Protein AF-A0A962XU86-F1 (afdb_monomer)

Structure (mmCIF, N/CA/C/O backbone):
data_AF-A0A962XU86-F1
#
_entry.id   AF-A0A962XU86-F1
#
loop_
_atom_site.group_PDB
_atom_site.id
_atom_site.type_symbol
_atom_site.label_atom_id
_atom_site.label_alt_id
_atom_site.label_comp_id
_atom_site.label_asym_id
_atom_site.label_entity_id
_atom_site.label_seq_id
_atom_site.pdbx_PDB_ins_code
_atom_site.Cartn_x
_atom_site.Cartn_y
_atom_site.Cartn_z
_atom_site.occupancy
_atom_site.B_iso_or_equiv
_atom_site.auth_seq_id
_atom_site.auth_comp_id
_atom_site.auth_asym_id
_atom_site.auth_atom_id
_atom_site.pdbx_PDB_model_num
ATOM 1 N N . MET A 1 1 ? 3.305 21.012 21.143 1.00 56.44 1 MET A N 1
ATOM 2 C CA . MET A 1 1 ? 2.782 20.431 22.406 1.00 56.44 1 MET A CA 1
ATOM 3 C C . MET A 1 1 ? 1.266 20.159 22.421 1.00 56.44 1 MET A C 1
ATOM 5 O O . MET A 1 1 ? 0.817 19.479 23.329 1.00 56.44 1 MET A O 1
ATOM 9 N N . ALA A 1 2 ? 0.470 20.586 21.427 1.00 71.75 2 ALA A N 1
ATOM 10 C CA . ALA A 1 2 ? -0.989 20.377 21.430 1.00 71.75 2 ALA A CA 1
ATOM 11 C C . ALA A 1 2 ? -1.458 18.953 21.048 1.00 71.75 2 ALA A C 1
ATOM 13 O O . ALA A 1 2 ? -2.522 18.524 21.486 1.00 71.75 2 ALA A O 1
ATOM 14 N N . LEU A 1 3 ? -0.674 18.206 20.258 1.00 74.56 3 LEU A N 1
ATOM 15 C CA . LEU A 1 3 ? -1.104 16.920 19.693 1.00 74.56 3 LEU A CA 1
ATOM 16 C C . LEU A 1 3 ? -1.354 15.817 20.745 1.00 74.56 3 LEU A C 1
ATOM 18 O O . LEU A 1 3 ? -2.431 15.227 20.699 1.00 74.56 3 LEU A O 1
ATOM 22 N N . PRO A 1 4 ? -0.462 15.550 21.725 1.00 76.25 4 PRO A N 1
ATOM 23 C CA . PRO A 1 4 ? -0.721 14.516 22.735 1.00 76.25 4 PRO A CA 1
ATOM 24 C C . PRO A 1 4 ? -1.968 14.816 23.573 1.00 76.25 4 PRO A C 1
ATOM 26 O O . PRO A 1 4 ? -2.771 13.928 23.843 1.00 76.25 4 PRO A O 1
ATOM 29 N N . TRP A 1 5 ? -2.166 16.087 23.924 1.00 80.56 5 TRP A N 1
ATOM 30 C CA . TRP A 1 5 ? -3.332 16.546 24.671 1.00 80.56 5 TRP A CA 1
ATOM 31 C C . TRP A 1 5 ? -4.627 16.433 23.856 1.00 80.56 5 TRP A C 1
ATOM 33 O O . TRP A 1 5 ? -5.651 15.987 24.371 1.00 80.56 5 TRP A O 1
ATOM 43 N N . PHE A 1 6 ? -4.580 16.775 22.565 1.00 80.00 6 PHE A N 1
ATOM 44 C CA . PHE A 1 6 ? -5.710 16.603 21.656 1.00 80.00 6 PHE A CA 1
ATOM 45 C C . PHE A 1 6 ? -6.093 15.124 21.522 1.00 80.00 6 PHE A C 1
ATOM 47 O O . PHE A 1 6 ? -7.254 14.782 21.742 1.00 80.00 6 PHE A O 1
ATOM 54 N N . LEU A 1 7 ? -5.118 14.241 21.264 1.00 79.88 7 LEU A N 1
ATOM 55 C CA . LEU A 1 7 ? -5.331 12.792 21.154 1.00 79.88 7 LEU A CA 1
ATOM 56 C C . LEU A 1 7 ? -5.894 12.185 22.445 1.00 79.88 7 LEU A C 1
ATOM 58 O O . LEU A 1 7 ? -6.770 11.323 22.382 1.00 79.88 7 LEU A O 1
ATOM 62 N N . GLN A 1 8 ? -5.451 12.660 23.613 1.00 76.44 8 GLN A N 1
ATOM 63 C CA . GLN A 1 8 ? -6.031 12.280 24.904 1.00 76.44 8 GLN A CA 1
ATOM 64 C C . GLN A 1 8 ? -7.491 12.730 25.029 1.00 76.44 8 GLN A C 1
ATOM 66 O O . GLN A 1 8 ? -8.346 11.923 25.397 1.00 76.44 8 GLN A O 1
ATOM 71 N N . ARG A 1 9 ? -7.810 13.983 24.672 1.00 80.75 9 ARG A N 1
ATOM 72 C CA . ARG A 1 9 ? -9.191 14.495 24.719 1.00 80.75 9 ARG A CA 1
ATOM 73 C C . ARG A 1 9 ? -10.139 13.711 23.822 1.00 80.75 9 ARG A C 1
ATOM 75 O O . ARG A 1 9 ? -11.272 13.456 24.221 1.00 80.75 9 ARG A O 1
ATOM 82 N N . ILE A 1 10 ? -9.672 13.287 22.651 1.00 81.62 10 ILE A N 1
ATOM 83 C CA . ILE A 1 10 ? -10.455 12.449 21.740 1.00 81.62 10 ILE A CA 1
ATOM 84 C C . ILE A 1 10 ? -10.226 10.951 21.962 1.00 81.62 10 ILE A C 1
ATOM 86 O O . ILE A 1 10 ? -10.608 10.170 21.104 1.00 81.62 10 ILE A O 1
ATOM 90 N N . ARG A 1 11 ? -9.641 10.502 23.083 1.00 82.12 11 ARG A N 1
ATOM 91 C CA . ARG A 1 11 ? -9.451 9.071 23.417 1.00 82.12 11 ARG A CA 1
ATOM 92 C C . ARG A 1 11 ? -8.838 8.239 22.272 1.00 82.12 11 ARG A C 1
ATOM 94 O O . ARG A 1 11 ? -9.337 7.157 21.961 1.00 82.12 11 ARG A O 1
ATOM 101 N N . LEU A 1 12 ? -7.817 8.770 21.600 1.00 83.50 12 LEU A N 1
ATOM 102 C CA . LEU A 1 12 ? -7.009 8.098 20.566 1.00 83.50 12 LEU A CA 1
ATOM 103 C C . LEU A 1 12 ? -5.542 7.979 21.017 1.00 83.50 12 LEU A C 1
ATOM 105 O O . LEU A 1 12 ? -4.611 8.190 20.247 1.00 83.50 12 LEU A O 1
ATOM 109 N N . ASN A 1 13 ? -5.333 7.692 22.299 1.00 83.62 13 ASN A N 1
ATOM 110 C CA . ASN A 1 13 ? -4.028 7.667 22.959 1.00 83.62 13 ASN A CA 1
ATOM 111 C C . ASN A 1 13 ? -3.602 6.253 23.403 1.00 83.62 13 ASN A C 1
ATOM 113 O O . ASN A 1 13 ? -2.790 6.125 24.316 1.00 83.62 13 ASN A O 1
ATOM 117 N N . SER A 1 14 ? -4.153 5.201 22.788 1.00 86.31 14 SER A N 1
ATOM 118 C CA . SER A 1 14 ? -3.793 3.805 23.066 1.00 86.31 14 SER A CA 1
ATOM 119 C C . SER A 1 14 ? -3.618 2.989 21.783 1.00 86.31 14 SER A C 1
ATOM 121 O O . SER A 1 14 ? -4.227 3.277 20.751 1.00 86.31 14 SER A O 1
ATOM 123 N N . TRP A 1 15 ? -2.806 1.932 21.861 1.00 87.56 15 TRP A N 1
ATOM 124 C CA . TRP A 1 15 ? -2.611 0.978 20.763 1.00 87.56 15 TRP A CA 1
ATOM 125 C C . TRP A 1 15 ? -3.904 0.245 20.390 1.00 87.56 15 TRP A C 1
ATOM 127 O O . TRP A 1 15 ? -4.160 0.000 19.214 1.00 87.56 15 TRP A O 1
ATOM 137 N N . GLU A 1 16 ? -4.769 -0.015 21.370 1.00 86.31 16 GLU A N 1
ATOM 138 C CA . GLU A 1 16 ? -6.107 -0.567 21.143 1.00 86.31 16 GLU A CA 1
ATOM 139 C C . GLU A 1 16 ? -6.972 0.381 20.303 1.00 86.31 16 GLU A C 1
ATOM 141 O O . GLU A 1 16 ? -7.602 -0.052 19.338 1.00 86.31 16 GLU A O 1
ATOM 146 N N . ALA A 1 17 ? -6.948 1.688 20.600 1.00 84.25 17 ALA A N 1
ATOM 147 C CA . ALA A 1 17 ? -7.654 2.694 19.806 1.00 84.25 17 ALA A CA 1
ATOM 148 C C . ALA A 1 17 ? -7.090 2.802 18.376 1.00 84.25 17 ALA A C 1
ATOM 150 O O . ALA A 1 17 ? -7.840 3.056 17.432 1.00 84.25 17 ALA A O 1
ATOM 151 N N . ALA A 1 18 ? -5.792 2.542 18.198 1.00 87.38 18 ALA A N 1
ATOM 152 C CA . ALA A 1 18 ? -5.152 2.418 16.890 1.00 87.38 18 ALA A CA 1
ATOM 153 C C . ALA A 1 18 ? -5.397 1.053 16.205 1.00 87.38 18 ALA A C 1
ATOM 155 O O . ALA A 1 18 ? -4.893 0.811 15.112 1.00 87.38 18 ALA A O 1
ATOM 156 N N . GLY A 1 19 ? -6.192 0.158 16.801 1.00 88.38 19 GLY A N 1
ATOM 157 C CA . GLY A 1 19 ? -6.581 -1.116 16.195 1.00 88.38 19 GLY A CA 1
A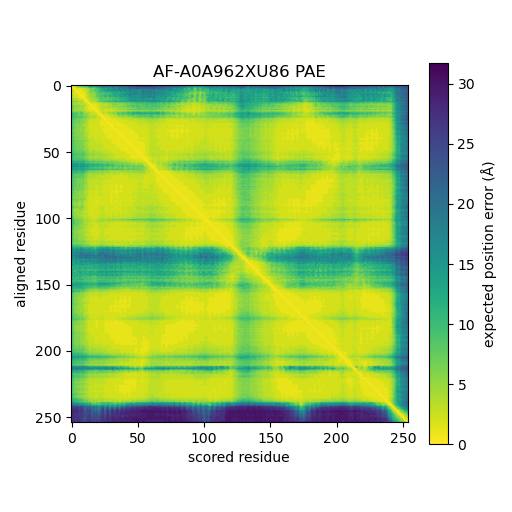TOM 158 C C . GLY A 1 19 ? -5.608 -2.274 16.391 1.00 88.38 19 GLY A C 1
ATOM 159 O O . GLY A 1 19 ? -5.765 -3.301 15.731 1.00 88.38 19 GLY A O 1
ATOM 160 N N . PHE A 1 20 ? -4.642 -2.153 17.300 1.00 92.12 20 PHE A N 1
ATOM 161 C CA . PHE A 1 20 ? -3.794 -3.260 17.748 1.00 92.12 20 PHE A CA 1
ATOM 162 C C . PHE A 1 20 ? -4.470 -3.994 18.911 1.00 92.12 20 PHE A C 1
ATOM 164 O O . PHE A 1 20 ? -4.071 -3.870 20.065 1.00 92.12 20 PHE A O 1
ATOM 171 N N . THR A 1 21 ? -5.545 -4.715 18.603 1.00 85.94 21 THR A N 1
ATOM 172 C CA . THR A 1 21 ? -6.416 -5.373 19.595 1.00 85.94 21 THR A CA 1
ATOM 173 C C . THR A 1 21 ? -6.104 -6.858 19.792 1.00 85.94 21 THR A C 1
ATOM 175 O O . THR A 1 21 ? -6.535 -7.458 20.773 1.00 85.94 21 THR A O 1
ATOM 178 N N . ALA A 1 22 ? -5.360 -7.473 18.868 1.00 86.25 22 ALA A N 1
ATOM 179 C CA . ALA A 1 22 ? -5.051 -8.896 18.913 1.00 86.25 22 ALA A CA 1
ATOM 180 C C . ALA A 1 22 ? -3.972 -9.223 19.969 1.00 86.25 22 ALA A C 1
ATOM 182 O O . ALA A 1 22 ? -2.970 -8.504 20.064 1.00 86.25 22 ALA A O 1
ATOM 183 N N . PRO A 1 23 ? -4.097 -10.348 20.705 1.00 90.19 23 PRO A N 1
ATOM 184 C CA . PRO A 1 23 ? -2.998 -10.894 21.499 1.00 90.19 23 PRO A CA 1
ATOM 185 C C . PRO A 1 23 ? -1.753 -11.123 20.636 1.00 90.19 23 PRO A C 1
ATOM 187 O O . PRO A 1 23 ? -1.866 -11.414 19.448 1.00 90.19 23 PRO A O 1
ATOM 190 N N . ARG A 1 24 ? -0.554 -11.056 21.229 1.00 89.06 24 ARG A N 1
ATOM 191 C CA . ARG A 1 24 ? 0.724 -11.107 20.485 1.00 89.06 24 ARG A CA 1
ATOM 192 C C . ARG A 1 24 ? 0.827 -12.263 19.483 1.00 89.06 24 ARG A C 1
ATOM 194 O O . ARG A 1 24 ? 1.237 -12.038 18.350 1.00 89.06 24 ARG A O 1
ATOM 201 N N . THR A 1 25 ? 0.470 -13.480 19.886 1.00 92.81 25 THR A N 1
ATOM 202 C CA . THR A 1 25 ? 0.533 -14.675 19.025 1.00 92.81 25 THR A CA 1
ATOM 203 C C . THR A 1 25 ? -0.400 -14.565 17.823 1.00 92.81 25 THR A C 1
ATOM 205 O O . THR A 1 25 ? 0.006 -14.834 16.695 1.00 92.81 25 THR A O 1
ATOM 208 N N . GLU A 1 26 ? -1.626 -14.100 18.053 1.00 94.25 26 GLU A N 1
ATOM 209 C CA . GLU A 1 26 ? -2.599 -13.849 16.997 1.00 94.25 26 GLU A CA 1
ATOM 210 C C . GLU A 1 26 ? -2.149 -12.702 16.086 1.00 94.25 26 GLU A C 1
ATOM 212 O O . GLU A 1 26 ? -2.238 -12.825 14.871 1.00 94.25 26 GLU A O 1
ATOM 217 N N . GLY A 1 27 ? -1.586 -11.626 16.640 1.00 95.19 27 GLY A N 1
ATOM 218 C CA . GLY A 1 27 ? -1.039 -10.512 15.864 1.00 95.19 27 GLY A CA 1
ATOM 219 C C . GLY A 1 27 ? 0.030 -10.964 14.865 1.00 95.19 27 GLY A C 1
ATOM 220 O O . GLY A 1 27 ? -0.056 -10.633 13.684 1.00 95.19 27 GLY A O 1
ATOM 221 N N . TRP A 1 28 ? 0.989 -11.794 15.289 1.00 96.69 28 TRP A N 1
ATOM 222 C CA . TRP A 1 28 ? 1.988 -12.360 14.373 1.00 96.69 28 TRP A CA 1
ATOM 223 C C . TRP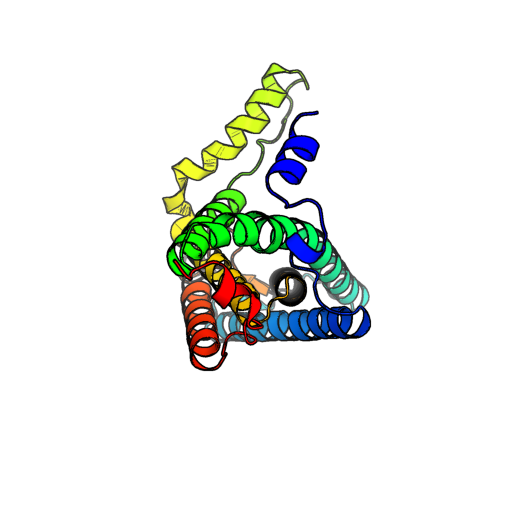 A 1 28 ? 1.367 -13.248 13.292 1.00 96.69 28 TRP A C 1
ATOM 225 O O . TRP A 1 28 ? 1.781 -13.181 12.134 1.00 96.69 28 TRP A O 1
ATOM 235 N N . ARG A 1 29 ? 0.343 -14.038 13.641 1.00 97.38 29 ARG A N 1
ATOM 236 C CA . ARG A 1 29 ? -0.400 -14.846 12.666 1.00 97.38 29 ARG A CA 1
ATOM 237 C C . ARG A 1 29 ? -1.095 -13.966 11.626 1.00 97.38 29 ARG A C 1
ATOM 239 O O . ARG A 1 29 ? -0.970 -14.233 10.436 1.00 97.38 29 ARG A O 1
ATOM 246 N N . GLN A 1 30 ? -1.786 -12.912 12.057 1.00 97.25 30 GLN A N 1
ATOM 247 C CA . GLN A 1 30 ? -2.462 -11.959 11.170 1.00 97.25 30 GLN A CA 1
ATOM 248 C C . GLN A 1 30 ? -1.475 -11.232 10.259 1.00 97.25 30 GLN A C 1
ATOM 250 O O . GLN A 1 30 ? -1.747 -11.072 9.072 1.00 97.25 30 GLN A O 1
ATOM 255 N N . LEU A 1 31 ? -0.314 -10.840 10.792 1.00 98.31 31 LEU A N 1
ATOM 256 C CA . LEU A 1 31 ? 0.744 -10.210 10.009 1.00 98.31 31 LEU A CA 1
ATOM 257 C C . LEU A 1 31 ? 1.251 -11.155 8.912 1.00 98.31 31 LEU A C 1
ATOM 259 O O . LEU A 1 31 ? 1.306 -10.768 7.748 1.00 98.31 31 LEU A O 1
ATOM 263 N N . GLY A 1 32 ? 1.585 -12.397 9.277 1.00 98.31 32 GLY A N 1
ATOM 264 C CA . GLY A 1 32 ? 2.095 -13.399 8.341 1.00 98.31 32 GLY A CA 1
ATOM 265 C C . GLY A 1 32 ? 1.067 -13.800 7.282 1.00 98.31 32 GLY A C 1
ATOM 266 O O . GLY A 1 32 ? 1.373 -13.786 6.092 1.00 98.31 32 GLY A O 1
ATOM 267 N N . LEU A 1 33 ? -0.171 -14.098 7.686 1.00 98.44 33 LEU A N 1
ATOM 268 C CA . LEU A 1 33 ? -1.246 -14.428 6.747 1.00 98.44 33 LEU A CA 1
ATOM 269 C C . LEU A 1 33 ? -1.610 -13.237 5.857 1.00 98.44 33 LEU A C 1
ATOM 271 O O . LEU A 1 33 ? -1.840 -13.422 4.665 1.00 98.44 33 LEU A O 1
ATOM 275 N N . GLY A 1 34 ? -1.622 -12.023 6.409 1.00 98.44 34 GLY A N 1
ATOM 276 C CA . GLY A 1 34 ? -1.818 -10.799 5.642 1.00 98.44 34 GLY A CA 1
ATOM 277 C C . GLY A 1 34 ? -0.726 -10.623 4.592 1.00 98.44 34 GLY A C 1
ATOM 278 O O . GLY A 1 34 ? -1.037 -10.396 3.428 1.00 98.44 34 GLY A O 1
ATOM 279 N N . PHE A 1 35 ? 0.540 -10.814 4.968 1.00 98.81 35 PHE A N 1
ATOM 280 C CA . PHE A 1 35 ? 1.673 -10.759 4.043 1.00 98.81 35 PHE A CA 1
ATOM 281 C C . PHE A 1 35 ? 1.529 -11.754 2.893 1.00 98.81 35 PHE A C 1
ATOM 283 O O . PHE A 1 35 ? 1.643 -11.366 1.730 1.00 98.81 35 PHE A O 1
ATOM 290 N N . LEU A 1 36 ? 1.208 -13.013 3.199 1.00 98.75 36 LEU A N 1
ATOM 291 C CA . LEU A 1 36 ? 0.985 -14.041 2.182 1.00 98.75 36 LEU A CA 1
ATOM 292 C C . LEU A 1 36 ? -0.208 -13.709 1.277 1.00 98.75 36 LEU A C 1
ATOM 294 O O . LEU A 1 36 ? -0.103 -13.857 0.061 1.00 98.75 36 LEU A O 1
ATOM 298 N N . ALA A 1 37 ? -1.313 -13.214 1.841 1.00 98.62 37 ALA A N 1
ATOM 299 C CA . ALA A 1 37 ? -2.474 -12.779 1.069 1.00 98.62 37 ALA A CA 1
ATOM 300 C C . ALA A 1 37 ? -2.132 -11.603 0.142 1.00 98.62 37 ALA A C 1
ATOM 302 O O . ALA A 1 37 ? -2.503 -11.621 -1.029 1.00 98.62 37 ALA A O 1
ATOM 303 N N . GLY A 1 38 ? -1.375 -10.617 0.632 1.00 98.56 38 GLY A N 1
ATOM 304 C CA . GLY A 1 38 ? -0.880 -9.505 -0.176 1.00 98.56 38 GLY A CA 1
ATOM 305 C C . GLY A 1 38 ? -0.022 -9.989 -1.345 1.00 98.56 38 GLY A C 1
ATOM 306 O O . GLY A 1 38 ? -0.282 -9.627 -2.493 1.00 98.56 38 GLY A O 1
ATOM 307 N N . CYS A 1 39 ? 0.936 -10.879 -1.071 1.00 98.69 39 CYS A N 1
ATOM 308 C CA . CYS A 1 39 ? 1.773 -11.483 -2.106 1.00 98.69 39 CYS A CA 1
ATOM 309 C C . CYS A 1 39 ? 0.937 -12.235 -3.147 1.00 98.69 39 CYS A C 1
ATOM 311 O O . CYS A 1 39 ? 1.174 -12.083 -4.340 1.00 98.69 39 CYS A O 1
ATOM 313 N N . ALA A 1 40 ? -0.053 -13.020 -2.714 1.00 98.62 40 ALA A N 1
ATOM 314 C CA . ALA A 1 40 ? -0.923 -13.776 -3.609 1.00 98.62 40 ALA A CA 1
ATOM 315 C C . ALA A 1 40 ? -1.778 -12.858 -4.499 1.00 98.62 40 ALA A C 1
ATOM 317 O O . ALA A 1 40 ? -1.864 -13.087 -5.704 1.00 98.62 40 ALA A O 1
ATOM 318 N N . ILE A 1 41 ? -2.357 -11.793 -3.930 1.00 98.56 41 ILE A N 1
ATOM 319 C CA . ILE A 1 41 ? -3.141 -10.800 -4.681 1.00 98.56 41 ILE A CA 1
ATOM 320 C C . ILE A 1 41 ? -2.292 -10.182 -5.795 1.00 98.56 41 ILE A C 1
ATOM 322 O O . ILE A 1 41 ? -2.751 -10.119 -6.935 1.00 98.56 41 ILE A O 1
ATOM 326 N N . LEU A 1 42 ? -1.059 -9.755 -5.503 1.00 97.88 42 LEU A N 1
ATOM 327 C CA . LEU A 1 42 ? -0.204 -9.159 -6.533 1.00 97.88 42 LEU A CA 1
ATOM 328 C C . LEU A 1 42 ? 0.462 -10.175 -7.455 1.00 97.88 42 LEU A C 1
ATOM 330 O O . LEU A 1 42 ? 0.743 -9.831 -8.596 1.00 97.88 42 LEU A O 1
ATOM 334 N N . ALA A 1 43 ? 0.673 -11.417 -7.023 1.00 98.19 43 ALA A N 1
ATOM 335 C CA . ALA A 1 43 ? 1.165 -12.468 -7.908 1.00 98.19 43 ALA A CA 1
ATOM 336 C C . ALA A 1 43 ? 0.183 -12.727 -9.061 1.00 98.19 43 ALA A C 1
ATOM 338 O O . ALA A 1 43 ? 0.616 -12.863 -10.202 1.00 98.19 43 ALA A O 1
ATOM 339 N N . VAL A 1 44 ? -1.129 -12.730 -8.789 1.00 98.56 44 VAL A N 1
ATOM 340 C CA . VAL A 1 44 ? -2.156 -12.857 -9.840 1.00 98.56 44 VAL A CA 1
ATOM 341 C C . VAL A 1 44 ? -2.073 -11.697 -10.834 1.00 98.56 44 VAL A C 1
ATOM 343 O O . VAL A 1 44 ? -2.093 -11.933 -12.040 1.00 98.56 44 VAL A O 1
ATOM 346 N N . LEU A 1 45 ? -1.922 -10.462 -10.340 1.00 98.19 45 LEU A N 1
ATOM 347 C CA . LEU A 1 45 ? -1.767 -9.281 -11.192 1.00 98.19 45 LEU A CA 1
ATOM 348 C C . LEU A 1 45 ? -0.493 -9.361 -12.048 1.00 98.19 45 LEU A C 1
ATOM 350 O O . LEU A 1 45 ? -0.569 -9.241 -13.266 1.00 98.19 45 LEU A O 1
ATOM 354 N N . ALA A 1 46 ? 0.652 -9.644 -11.425 1.00 97.75 46 ALA A N 1
ATOM 355 C CA . ALA A 1 46 ? 1.947 -9.759 -12.093 1.00 97.75 46 ALA A CA 1
ATOM 356 C C . ALA A 1 46 ? 1.942 -10.837 -13.192 1.00 97.75 46 ALA A C 1
ATOM 358 O O . ALA A 1 46 ? 2.471 -10.631 -14.288 1.00 97.75 46 ALA A O 1
ATOM 359 N N . VAL A 1 47 ? 1.310 -11.985 -12.924 1.00 98.06 47 VAL A N 1
ATOM 360 C CA . VAL A 1 47 ? 1.130 -13.048 -13.922 1.00 98.06 47 VAL A CA 1
ATOM 361 C C . VAL A 1 47 ? 0.241 -12.566 -15.066 1.00 98.06 47 VAL A C 1
ATOM 363 O O . VAL A 1 47 ? 0.599 -12.772 -16.222 1.00 98.06 47 VAL A O 1
ATOM 366 N N . ALA A 1 48 ? -0.878 -11.898 -14.778 1.00 98.06 48 ALA A N 1
ATOM 367 C CA . ALA A 1 48 ? -1.764 -11.370 -15.813 1.00 98.06 48 ALA A CA 1
ATOM 368 C C . ALA A 1 48 ? -1.050 -10.346 -16.712 1.00 98.06 48 ALA A C 1
ATOM 370 O O . ALA A 1 48 ? -1.123 -10.450 -17.936 1.00 98.06 48 ALA A O 1
ATOM 371 N N . GLU A 1 49 ? -0.304 -9.407 -16.131 1.00 97.69 49 GLU A N 1
ATOM 372 C CA . GLU A 1 49 ? 0.482 -8.415 -16.875 1.00 97.69 49 GLU A CA 1
ATOM 373 C C . GLU A 1 49 ? 1.575 -9.053 -17.739 1.00 97.69 49 GLU A C 1
ATOM 375 O O . GLU A 1 49 ? 1.797 -8.627 -18.872 1.00 97.69 49 GLU A O 1
ATOM 380 N N . THR A 1 50 ? 2.217 -10.113 -17.249 1.00 97.25 50 THR A N 1
ATOM 381 C CA . THR A 1 50 ? 3.233 -10.843 -18.021 1.00 97.25 50 THR A CA 1
ATOM 382 C C . THR A 1 50 ? 2.606 -11.650 -19.164 1.00 97.25 50 THR A C 1
ATOM 384 O O . THR A 1 50 ? 3.075 -11.595 -20.297 1.00 97.25 50 THR A O 1
ATOM 387 N N . LEU A 1 51 ? 1.516 -12.385 -18.904 1.00 97.25 51 LEU A N 1
ATOM 388 C CA . LEU A 1 51 ? 0.855 -13.238 -19.906 1.00 97.25 51 LEU A CA 1
ATOM 389 C C . LEU A 1 51 ? 0.189 -12.438 -21.030 1.00 97.25 51 LEU A C 1
ATOM 391 O O . LEU A 1 51 ? 0.102 -12.910 -22.159 1.00 97.25 51 LEU A O 1
ATOM 395 N N . THR A 1 52 ? -0.279 -11.232 -20.721 1.00 96.94 52 THR A N 1
ATOM 396 C CA . THR A 1 52 ? -0.843 -10.296 -21.706 1.00 96.94 52 THR A CA 1
ATOM 397 C C . THR A 1 52 ? 0.230 -9.514 -22.470 1.00 96.94 52 THR A C 1
ATOM 399 O O . THR A 1 52 ? -0.106 -8.711 -23.337 1.00 96.94 52 THR A O 1
ATOM 402 N N . GLY A 1 53 ? 1.514 -9.739 -22.168 1.00 96.12 53 GLY A N 1
ATOM 403 C CA . GLY A 1 53 ? 2.642 -9.084 -22.826 1.00 96.12 53 GLY A CA 1
ATOM 404 C C . GLY A 1 53 ? 2.871 -7.635 -22.398 1.00 96.12 53 GLY A C 1
ATOM 405 O O . GLY A 1 53 ? 3.702 -6.966 -23.004 1.00 96.12 53 GLY A O 1
ATOM 406 N N . MET A 1 54 ? 2.181 -7.142 -21.362 1.00 96.75 54 MET A N 1
ATOM 407 C CA . MET A 1 54 ? 2.389 -5.789 -20.826 1.00 96.75 54 MET A CA 1
ATOM 408 C C . MET A 1 54 ? 3.739 -5.646 -20.117 1.00 96.75 54 MET A C 1
ATOM 410 O O . MET A 1 54 ? 4.320 -4.564 -20.117 1.00 96.75 54 MET A O 1
ATOM 414 N N . HIS A 1 55 ? 4.255 -6.752 -19.582 1.00 97.62 55 HIS A N 1
ATOM 415 C CA . HIS A 1 55 ? 5.611 -6.879 -19.062 1.00 97.62 55 HIS A CA 1
ATOM 416 C C . HIS A 1 55 ? 6.326 -8.069 -19.695 1.00 97.62 55 HIS A C 1
ATOM 418 O O . HIS A 1 55 ? 5.699 -9.069 -20.052 1.00 97.62 55 HIS A O 1
ATOM 424 N N . HIS A 1 56 ? 7.650 -7.987 -19.768 1.00 96.12 56 HIS A N 1
ATOM 425 C CA . HIS A 1 56 ? 8.515 -9.103 -20.142 1.00 96.12 56 HIS A CA 1
ATOM 426 C C . HIS A 1 56 ? 9.635 -9.273 -19.113 1.00 96.12 56 HIS A C 1
ATOM 428 O O . HIS A 1 56 ? 10.037 -8.319 -18.448 1.00 96.12 56 HIS A O 1
ATOM 434 N N . LEU A 1 57 ? 10.135 -10.503 -18.959 1.00 95.75 57 LEU A N 1
ATOM 435 C CA . LEU A 1 57 ? 11.265 -10.777 -18.071 1.00 95.75 57 LEU A CA 1
ATOM 436 C C . LEU A 1 57 ? 12.517 -10.062 -18.586 1.00 95.75 57 LEU A C 1
ATOM 438 O O . LEU A 1 57 ? 12.928 -10.269 -19.727 1.00 95.75 57 LEU A O 1
ATOM 442 N N . ALA A 1 58 ? 13.128 -9.258 -17.723 1.00 94.06 58 ALA A N 1
ATOM 443 C CA . ALA A 1 58 ? 14.228 -8.367 -18.077 1.00 94.06 58 ALA A CA 1
ATOM 444 C C . ALA A 1 58 ? 15.228 -8.227 -16.917 1.00 94.06 58 ALA A C 1
ATOM 446 O O . ALA A 1 58 ? 15.602 -7.133 -16.507 1.00 94.06 58 ALA A O 1
ATOM 447 N N . ILE A 1 59 ? 15.672 -9.352 -16.346 1.00 93.06 59 ILE A N 1
ATOM 448 C CA . ILE A 1 59 ? 16.621 -9.331 -15.223 1.00 93.06 59 ILE A CA 1
ATOM 449 C C . ILE A 1 59 ? 17.995 -8.851 -15.725 1.00 93.06 59 ILE A C 1
ATOM 451 O O . ILE A 1 59 ? 18.610 -9.537 -16.548 1.00 93.06 59 ILE A O 1
ATOM 455 N N . PRO A 1 60 ? 18.553 -7.739 -15.206 1.00 87.94 60 PRO A N 1
ATOM 456 C CA . PRO A 1 60 ? 19.872 -7.277 -15.627 1.00 87.94 60 PRO A CA 1
ATOM 457 C C . PRO A 1 60 ? 20.952 -8.299 -15.258 1.00 87.94 60 PRO A C 1
ATOM 459 O O . PRO A 1 60 ? 21.007 -8.743 -14.110 1.00 87.94 60 PRO A O 1
ATOM 462 N N . ALA A 1 61 ? 21.860 -8.625 -16.186 1.00 88.81 61 ALA A N 1
ATOM 463 C CA . ALA A 1 61 ? 22.897 -9.646 -15.972 1.00 88.81 61 ALA A CA 1
ATOM 464 C C . ALA A 1 61 ? 23.755 -9.383 -14.717 1.00 88.81 61 ALA A C 1
ATOM 466 O O . ALA A 1 61 ? 24.047 -10.298 -13.951 1.00 88.81 61 ALA A O 1
ATOM 467 N N . SER A 1 62 ? 24.074 -8.114 -14.440 1.00 86.88 62 SER A N 1
ATOM 468 C CA . SER A 1 62 ? 24.812 -7.687 -13.240 1.00 86.88 62 SER A CA 1
ATOM 469 C C . SER A 1 62 ? 24.060 -7.919 -11.923 1.00 86.88 62 SER A C 1
ATOM 471 O O . SER A 1 62 ? 24.656 -7.867 -10.847 1.00 86.88 62 SER A O 1
ATOM 473 N N . LYS A 1 63 ? 22.751 -8.171 -11.991 1.00 88.50 63 LYS A N 1
ATOM 474 C CA . LYS A 1 63 ? 21.870 -8.399 -10.847 1.00 88.50 63 LYS A CA 1
ATOM 475 C C . LYS A 1 63 ? 21.251 -9.799 -10.847 1.00 88.50 63 LYS A C 1
ATOM 477 O O . LYS A 1 63 ? 20.463 -10.084 -9.953 1.00 88.50 63 LYS A O 1
ATOM 482 N N . ALA A 1 64 ? 21.591 -10.676 -11.791 1.00 89.62 64 ALA A N 1
ATOM 483 C CA . ALA A 1 64 ? 21.013 -12.015 -11.93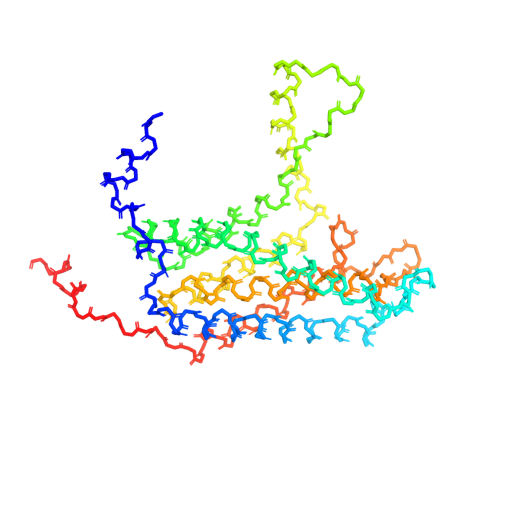8 1.00 89.62 64 ALA A CA 1
ATOM 484 C C . ALA A 1 64 ? 21.657 -13.045 -10.983 1.00 89.62 64 ALA A C 1
ATOM 486 O O . ALA A 1 64 ? 22.134 -14.097 -11.400 1.00 89.62 64 ALA A O 1
ATOM 487 N N . THR A 1 65 ? 21.712 -12.735 -9.685 1.00 93.62 65 THR A N 1
ATOM 488 C CA . THR A 1 65 ? 22.273 -13.632 -8.661 1.00 93.62 65 THR A CA 1
ATOM 489 C C . THR A 1 65 ? 21.259 -13.910 -7.560 1.00 93.62 65 THR A C 1
ATOM 491 O O . THR A 1 65 ? 20.470 -13.039 -7.192 1.00 93.62 65 THR A O 1
ATOM 494 N N . ALA A 1 66 ? 21.318 -15.107 -6.967 1.00 93.06 66 ALA A N 1
ATOM 495 C CA . ALA A 1 66 ? 20.448 -15.480 -5.848 1.00 93.06 66 ALA A CA 1
ATOM 496 C C . ALA A 1 66 ? 20.561 -14.496 -4.668 1.00 93.06 66 ALA A C 1
ATOM 498 O O . ALA A 1 66 ? 19.560 -14.149 -4.045 1.00 93.06 66 ALA A O 1
ATOM 499 N N . ALA A 1 67 ? 21.769 -13.983 -4.406 1.00 95.00 67 ALA A N 1
ATOM 500 C CA . ALA A 1 67 ? 22.004 -12.976 -3.376 1.00 95.00 67 ALA A CA 1
ATOM 501 C C . ALA A 1 67 ? 21.266 -11.658 -3.664 1.00 95.00 67 ALA A C 1
ATOM 503 O O . ALA A 1 67 ? 20.704 -11.055 -2.749 1.00 95.00 67 ALA A O 1
ATOM 504 N N . TYR A 1 68 ? 21.230 -11.212 -4.925 1.00 94.56 68 TYR A N 1
ATOM 505 C CA . TYR A 1 68 ? 20.523 -9.987 -5.293 1.00 94.56 68 TYR A CA 1
ATOM 506 C C . TYR A 1 68 ? 19.004 -10.166 -5.212 1.00 94.56 68 TYR A C 1
ATOM 508 O O . TYR A 1 68 ? 18.320 -9.298 -4.673 1.00 94.56 68 TYR A O 1
ATOM 516 N N . VAL A 1 69 ? 18.482 -11.311 -5.661 1.00 94.38 69 VAL A N 1
ATOM 517 C CA . VAL A 1 69 ? 17.058 -11.656 -5.517 1.00 94.38 69 VAL A CA 1
ATOM 518 C C . VAL A 1 69 ? 16.655 -11.648 -4.041 1.00 94.38 69 VAL A C 1
ATOM 520 O O . VAL A 1 69 ? 15.703 -10.964 -3.660 1.00 94.38 69 VAL A O 1
ATOM 523 N N . ALA A 1 70 ? 17.423 -12.335 -3.188 1.00 96.19 70 ALA A N 1
ATOM 524 C CA . ALA A 1 70 ? 17.183 -12.366 -1.748 1.00 96.19 70 ALA A CA 1
ATOM 525 C C . ALA A 1 70 ? 17.222 -10.957 -1.137 1.00 96.19 70 ALA A C 1
ATOM 527 O O . ALA A 1 70 ? 16.331 -10.587 -0.371 1.00 96.19 70 ALA A O 1
ATOM 528 N N . LYS A 1 71 ? 18.203 -10.133 -1.527 1.00 96.38 71 LYS A N 1
ATOM 529 C CA . LYS A 1 71 ? 18.295 -8.730 -1.103 1.00 96.38 71 LYS A CA 1
ATOM 530 C C . LYS A 1 71 ? 17.050 -7.932 -1.497 1.00 96.38 71 LYS A C 1
ATOM 532 O O . LYS A 1 71 ? 16.546 -7.171 -0.671 1.00 96.38 71 LYS A O 1
ATOM 537 N N . THR A 1 72 ? 16.551 -8.087 -2.723 1.00 96.06 72 THR A N 1
ATOM 538 C CA . THR A 1 72 ? 15.345 -7.395 -3.204 1.00 96.06 72 THR A CA 1
ATOM 539 C C . THR A 1 72 ? 14.119 -7.787 -2.383 1.00 96.06 72 THR A C 1
ATOM 541 O O . THR A 1 72 ? 13.411 -6.895 -1.909 1.00 96.06 72 THR A O 1
ATOM 544 N N . ILE A 1 73 ? 13.917 -9.088 -2.145 1.00 97.56 73 ILE A N 1
ATOM 545 C CA . ILE A 1 73 ? 12.801 -9.618 -1.344 1.00 97.56 73 ILE A CA 1
ATOM 546 C C . ILE A 1 73 ? 12.871 -9.092 0.092 1.00 97.56 73 ILE A C 1
ATOM 548 O O . ILE A 1 73 ? 11.914 -8.487 0.573 1.00 97.56 73 ILE A O 1
ATOM 552 N N . VAL A 1 74 ? 14.014 -9.266 0.764 1.00 98.00 74 VAL A N 1
ATOM 553 C CA . VAL A 1 74 ? 14.197 -8.838 2.160 1.00 98.00 74 VAL A CA 1
ATOM 554 C C . VAL A 1 74 ? 14.014 -7.330 2.286 1.00 98.00 74 VAL A C 1
ATOM 556 O O . VAL A 1 74 ? 13.277 -6.862 3.150 1.00 98.00 74 VAL A O 1
ATOM 559 N N . SER A 1 75 ? 14.635 -6.552 1.398 1.00 97.62 75 SER A N 1
ATOM 560 C CA . SER A 1 75 ? 14.507 -5.097 1.423 1.00 97.62 75 SER A CA 1
ATOM 561 C C . SER A 1 75 ? 13.072 -4.644 1.158 1.00 97.62 75 SER A C 1
ATOM 563 O O . SER A 1 75 ? 12.627 -3.703 1.805 1.00 97.62 75 SER A O 1
ATOM 565 N N . GLY A 1 76 ? 12.355 -5.288 0.231 1.00 97.62 76 GLY A N 1
ATOM 566 C CA . GLY A 1 76 ? 10.950 -4.995 -0.057 1.00 97.62 76 GLY A CA 1
ATOM 567 C C . GLY A 1 76 ? 10.027 -5.317 1.114 1.00 97.62 76 GLY A C 1
ATOM 568 O O . GLY A 1 76 ? 9.199 -4.487 1.478 1.00 97.62 76 GLY A O 1
ATOM 569 N N . ALA A 1 77 ? 10.216 -6.476 1.749 1.00 98.25 77 ALA A N 1
ATOM 570 C CA . ALA A 1 77 ? 9.446 -6.874 2.923 1.00 98.25 77 ALA A CA 1
ATOM 571 C C . ALA A 1 77 ? 9.684 -5.928 4.109 1.00 98.25 77 ALA A C 1
ATOM 573 O O . ALA A 1 77 ? 8.727 -5.483 4.738 1.00 98.25 77 ALA A O 1
ATOM 574 N N . LEU A 1 78 ? 10.942 -5.564 4.385 1.00 98.19 78 LEU A N 1
ATOM 575 C CA . LEU A 1 78 ? 11.276 -4.640 5.471 1.00 98.19 78 LEU A CA 1
ATOM 576 C C . LEU A 1 78 ? 10.756 -3.223 5.209 1.00 98.19 78 LEU A C 1
ATOM 578 O O . LEU A 1 78 ? 10.179 -2.622 6.113 1.00 98.19 78 LEU A O 1
ATOM 582 N N . SER A 1 79 ? 10.914 -2.694 3.988 1.00 97.44 79 SER A N 1
ATOM 583 C CA . SER A 1 79 ? 10.363 -1.375 3.651 1.00 97.44 79 SER A CA 1
ATOM 584 C C . SER A 1 79 ? 8.840 -1.379 3.700 1.00 97.44 79 SER A C 1
ATOM 586 O O . SER A 1 79 ? 8.250 -0.455 4.246 1.00 97.44 79 SER A O 1
ATOM 588 N N . GLY A 1 80 ? 8.208 -2.435 3.183 1.00 98.06 80 GLY A N 1
ATOM 589 C CA . GLY A 1 80 ? 6.759 -2.598 3.213 1.00 98.06 80 GLY A CA 1
ATOM 590 C C . GLY A 1 80 ? 6.210 -2.701 4.631 1.00 98.06 80 GLY A C 1
ATOM 591 O O . GLY A 1 80 ? 5.192 -2.092 4.934 1.00 98.06 80 GLY A O 1
ATOM 592 N N . LEU A 1 81 ? 6.907 -3.409 5.522 1.00 98.25 81 LEU A N 1
ATOM 593 C CA . LEU A 1 81 ? 6.538 -3.486 6.932 1.00 98.25 81 LEU A CA 1
ATOM 594 C C . LEU A 1 81 ? 6.693 -2.133 7.632 1.00 98.25 81 LEU A C 1
ATOM 596 O O . LEU A 1 81 ? 5.810 -1.738 8.386 1.00 98.25 81 LEU A O 1
ATOM 600 N N . ALA A 1 82 ? 7.795 -1.420 7.384 1.00 98.00 82 ALA A N 1
ATOM 601 C CA . ALA A 1 82 ? 8.043 -0.116 7.989 1.00 98.00 82 ALA A CA 1
ATOM 602 C C . ALA A 1 82 ? 7.011 0.930 7.539 1.00 98.00 82 ALA A C 1
ATOM 604 O O . ALA A 1 82 ? 6.406 1.596 8.380 1.00 98.00 82 ALA A O 1
ATOM 605 N N . VAL A 1 83 ? 6.777 1.042 6.228 1.00 96.56 83 VAL A N 1
ATOM 606 C CA . VAL A 1 83 ? 5.793 1.973 5.656 1.00 96.56 83 VAL A CA 1
ATOM 607 C C . VAL A 1 83 ? 4.378 1.562 6.052 1.00 96.56 83 VAL A C 1
ATOM 609 O O . VAL A 1 83 ? 3.641 2.388 6.581 1.00 96.56 83 VAL A O 1
ATOM 612 N N . GLY A 1 84 ? 4.029 0.281 5.915 1.00 97.38 84 GLY A N 1
ATOM 613 C CA . GLY A 1 84 ? 2.725 -0.243 6.314 1.00 97.38 84 GLY A CA 1
ATOM 614 C C . GLY A 1 84 ? 2.435 -0.016 7.797 1.00 97.38 84 GLY A C 1
ATOM 615 O O . GLY A 1 84 ? 1.331 0.386 8.149 1.00 97.38 84 GLY A O 1
ATOM 616 N N . LEU A 1 85 ? 3.419 -0.174 8.688 1.00 97.44 85 LEU A N 1
ATOM 617 C CA . LEU A 1 85 ? 3.236 0.146 10.105 1.00 97.44 85 LEU A CA 1
ATOM 618 C C . LEU A 1 85 ? 2.861 1.619 10.306 1.00 97.44 85 LEU A C 1
ATOM 620 O O . LEU A 1 85 ? 1.975 1.904 11.107 1.00 97.44 85 LEU A O 1
ATOM 624 N N . ILE A 1 86 ? 3.505 2.546 9.598 1.00 96.38 86 ILE A N 1
ATOM 625 C CA . ILE A 1 86 ? 3.232 3.983 9.724 1.00 96.38 86 ILE A CA 1
ATOM 626 C C . ILE A 1 86 ? 1.869 4.323 9.113 1.00 96.38 86 ILE A C 1
ATOM 628 O O . ILE A 1 86 ? 1.003 4.883 9.791 1.00 96.38 86 ILE A O 1
ATOM 632 N N . GLU A 1 87 ? 1.666 3.964 7.848 1.00 97.62 87 GLU A N 1
ATOM 633 C CA . GLU A 1 87 ? 0.478 4.335 7.085 1.00 97.62 87 GLU A CA 1
ATOM 634 C C . GLU A 1 87 ? -0.779 3.667 7.634 1.00 97.62 87 GLU A C 1
ATOM 636 O O . GLU A 1 87 ? -1.769 4.345 7.910 1.00 97.62 87 GLU A O 1
ATOM 641 N N . GLU A 1 88 ? -0.755 2.356 7.873 1.00 98.00 88 GLU A N 1
ATOM 642 C CA . GLU A 1 88 ? -1.945 1.647 8.343 1.00 98.00 88 GLU A CA 1
ATOM 643 C C . GLU A 1 88 ? -2.314 2.055 9.773 1.00 98.00 88 GLU A C 1
ATOM 645 O O . GLU A 1 88 ? -3.497 2.219 10.078 1.00 98.00 88 GLU A O 1
ATOM 650 N N . THR A 1 89 ? -1.328 2.322 10.638 1.00 96.50 89 THR A N 1
ATOM 651 C CA . THR A 1 89 ? -1.598 2.873 11.978 1.00 96.50 89 THR A CA 1
ATOM 652 C C . THR A 1 89 ? -2.269 4.239 11.889 1.00 96.50 89 THR A C 1
ATOM 654 O O . THR A 1 89 ? -3.213 4.511 12.634 1.00 96.50 89 THR A O 1
ATOM 657 N N . PHE A 1 90 ? -1.825 5.099 10.972 1.00 95.94 90 PHE A N 1
ATOM 658 C CA . PHE A 1 90 ? -2.416 6.420 10.791 1.00 95.94 90 PHE A CA 1
ATOM 659 C C . PHE A 1 90 ? -3.826 6.341 10.185 1.00 95.94 90 PHE A C 1
ATOM 661 O O . PHE A 1 90 ? -4.787 6.812 10.798 1.00 95.94 90 PHE A O 1
ATOM 668 N N . PHE A 1 91 ? -3.972 5.713 9.017 1.00 97.75 91 PHE A N 1
ATOM 669 C CA . PHE A 1 91 ? -5.227 5.691 8.265 1.00 97.75 91 PHE A CA 1
ATOM 670 C C . PHE A 1 91 ? -6.260 4.724 8.861 1.00 97.75 91 PHE A C 1
ATOM 672 O O . PHE A 1 91 ? -7.403 5.112 9.100 1.00 97.75 91 PHE A O 1
ATOM 679 N N . ARG A 1 92 ? -5.885 3.463 9.116 1.00 96.94 92 ARG A N 1
ATOM 680 C CA . ARG A 1 92 ? -6.815 2.387 9.535 1.00 96.94 92 ARG A CA 1
ATOM 681 C C . ARG A 1 92 ? -6.900 2.281 11.055 1.00 96.94 92 ARG A C 1
ATOM 683 O O . ARG A 1 92 ? -7.899 1.805 11.594 1.00 96.94 92 ARG A O 1
ATOM 690 N N . GLY A 1 93 ? -5.864 2.734 11.752 1.00 95.12 93 GLY A N 1
ATOM 691 C CA . GLY A 1 93 ? -5.883 2.903 13.195 1.00 95.12 93 GLY A CA 1
ATOM 692 C C . GLY A 1 93 ? -6.573 4.198 13.596 1.00 95.12 93 GLY A C 1
ATOM 693 O O . GLY A 1 93 ? -7.766 4.214 13.884 1.00 95.12 93 GLY A O 1
ATOM 694 N N . LEU A 1 94 ? -5.824 5.296 13.634 1.00 94.06 94 LEU A N 1
ATOM 695 C CA . LEU A 1 94 ? -6.277 6.544 14.249 1.00 94.06 94 LEU A CA 1
ATOM 696 C C . LEU A 1 94 ? -7.430 7.202 13.481 1.00 94.06 94 LEU A C 1
ATOM 698 O O . LEU A 1 94 ? -8.454 7.540 14.080 1.00 94.06 94 LEU A O 1
ATOM 702 N N . MET A 1 95 ? -7.286 7.372 12.166 1.00 95.00 95 MET A N 1
ATOM 703 C CA . MET A 1 95 ? -8.259 8.109 11.360 1.00 95.00 95 MET A CA 1
ATOM 704 C C . MET A 1 95 ? -9.577 7.347 11.210 1.00 95.00 95 MET A C 1
ATOM 706 O O . MET A 1 95 ? -10.640 7.917 11.460 1.00 95.00 95 MET A O 1
ATOM 710 N N . GLN A 1 96 ? -9.524 6.053 10.877 1.00 95.88 96 GLN A N 1
ATOM 711 C CA . GLN A 1 96 ? -10.723 5.218 10.801 1.00 95.88 96 GLN A CA 1
ATOM 712 C C . GLN A 1 96 ? -11.419 5.109 12.158 1.00 95.88 96 GLN A C 1
ATOM 714 O O . GLN A 1 96 ? -12.626 5.337 12.216 1.00 95.88 96 GLN A O 1
ATOM 719 N N . THR A 1 97 ? -10.700 4.863 13.260 1.00 94.44 97 THR A N 1
ATOM 720 C CA . THR A 1 97 ? -11.323 4.854 14.596 1.00 94.44 97 THR A CA 1
ATOM 721 C C . THR A 1 97 ? -11.972 6.200 14.923 1.00 94.44 97 THR A C 1
ATOM 723 O O . THR A 1 97 ? -13.086 6.225 15.441 1.00 94.44 97 THR A O 1
ATOM 726 N N . GLY A 1 98 ? -11.313 7.320 14.612 1.00 93.31 98 GLY A N 1
ATOM 727 C CA . GLY A 1 98 ? -11.854 8.660 14.842 1.00 93.31 98 GLY A CA 1
ATOM 728 C C . GLY A 1 98 ? -13.138 8.928 14.053 1.00 93.31 98 GLY A C 1
ATOM 729 O O . GLY A 1 98 ? -14.155 9.288 14.644 1.00 93.31 98 GLY A O 1
ATOM 730 N N . LEU A 1 99 ? -13.118 8.705 12.735 1.00 94.25 99 LEU A N 1
ATOM 731 C CA . LEU A 1 99 ? -14.260 8.975 11.854 1.00 94.25 99 LEU A CA 1
ATOM 732 C C . LEU A 1 99 ? -15.438 8.029 12.114 1.00 94.25 99 LEU A C 1
ATOM 734 O O . LEU A 1 99 ? -16.590 8.457 12.064 1.00 94.25 99 LEU A O 1
ATOM 738 N N . ARG A 1 100 ? -15.184 6.760 12.454 1.00 94.12 100 ARG A N 1
ATOM 739 C CA . ARG A 1 100 ? -16.253 5.779 12.711 1.00 94.12 100 ARG A CA 1
ATOM 740 C C . ARG A 1 100 ? -17.061 6.056 13.983 1.00 94.12 100 ARG A C 1
ATOM 742 O O . ARG A 1 100 ? -18.102 5.428 14.163 1.00 94.12 100 ARG A O 1
ATOM 749 N N . ARG A 1 101 ? -16.637 7.003 14.831 1.00 92.25 101 ARG A N 1
ATOM 750 C CA . ARG A 1 101 ? -17.420 7.478 15.989 1.00 92.25 101 ARG A CA 1
ATOM 751 C C . ARG A 1 101 ? -18.578 8.398 15.609 1.00 92.25 101 ARG A C 1
ATOM 753 O O . ARG A 1 101 ? -19.511 8.522 16.391 1.00 92.25 101 ARG A O 1
ATOM 760 N N . SER A 1 102 ? -18.516 9.048 14.449 1.00 93.25 102 SER A N 1
ATOM 761 C CA . SER A 1 102 ? -19.513 10.039 14.017 1.00 93.25 102 SER A CA 1
ATOM 762 C C . SER A 1 102 ? -20.052 9.805 12.605 1.00 93.25 102 SER A C 1
ATOM 764 O O . SER A 1 102 ? -21.080 10.371 12.244 1.00 93.25 102 SER A O 1
ATOM 766 N N . MET A 1 103 ? -19.395 8.967 11.803 1.00 94.44 103 MET A N 1
ATOM 767 C CA . MET A 1 103 ? -19.770 8.677 10.420 1.00 94.44 103 MET A CA 1
ATOM 768 C C . MET A 1 103 ? -19.990 7.180 10.216 1.00 94.44 103 MET A C 1
ATOM 770 O O . MET A 1 103 ? -19.305 6.358 10.824 1.00 94.44 103 MET A O 1
ATOM 774 N N . ALA A 1 104 ? -20.917 6.821 9.320 1.00 96.31 104 ALA A N 1
ATOM 775 C CA . ALA A 1 104 ? -21.110 5.449 8.844 1.00 96.31 104 ALA A CA 1
ATOM 776 C C . ALA A 1 104 ? -19.881 4.933 8.064 1.00 96.31 104 ALA A C 1
ATOM 778 O O . ALA A 1 104 ? -19.031 5.715 7.644 1.00 96.31 104 ALA A O 1
ATOM 779 N N . PHE A 1 105 ? -19.795 3.613 7.853 1.00 96.31 105 PHE A N 1
ATOM 780 C CA . PHE A 1 105 ? -18.600 2.977 7.287 1.00 96.31 105 PHE A CA 1
ATOM 781 C C . PHE A 1 105 ? -18.218 3.553 5.923 1.00 96.31 105 PHE A C 1
ATOM 783 O O . PHE A 1 105 ? -17.087 3.995 5.755 1.00 96.31 105 PHE A O 1
ATOM 790 N N . TRP A 1 106 ? -19.157 3.585 4.973 1.00 97.31 106 TRP A N 1
ATOM 791 C CA . TRP A 1 106 ? -18.861 4.004 3.604 1.00 97.31 106 TRP A CA 1
ATOM 792 C C . TRP A 1 106 ? -18.368 5.454 3.515 1.00 97.31 106 TRP A C 1
ATOM 794 O O . TRP A 1 106 ? -17.281 5.645 2.981 1.00 97.31 106 TRP A O 1
ATOM 804 N N . PRO A 1 107 ? -19.042 6.468 4.095 1.00 98.00 107 PRO A N 1
ATOM 805 C CA . PRO A 1 107 ? -18.500 7.828 4.118 1.00 98.00 107 PRO A CA 1
ATOM 806 C C . PRO A 1 107 ? -17.095 7.929 4.731 1.00 98.00 107 PRO A C 1
ATOM 808 O O . PRO A 1 107 ? -16.245 8.625 4.181 1.00 98.00 107 PRO A O 1
ATOM 811 N N . SER A 1 108 ? -16.820 7.218 5.835 1.00 97.62 108 SER A N 1
ATOM 812 C CA . SER A 1 108 ? -15.476 7.192 6.430 1.00 97.62 108 SER A CA 1
ATOM 813 C C . SER A 1 108 ? -14.449 6.554 5.496 1.00 97.62 108 SER A C 1
ATOM 815 O O . SER A 1 108 ? -13.384 7.124 5.284 1.00 97.62 108 SER A O 1
ATOM 817 N N . ALA A 1 109 ? -14.765 5.385 4.934 1.00 98.31 109 ALA A N 1
ATOM 818 C CA . ALA A 1 109 ? -13.866 4.636 4.064 1.00 98.31 109 ALA A CA 1
ATOM 819 C C . ALA A 1 109 ? -13.531 5.422 2.793 1.00 98.31 109 ALA A C 1
ATOM 821 O O . ALA A 1 109 ? -12.367 5.483 2.413 1.00 98.31 109 ALA A O 1
ATOM 822 N N . LEU A 1 110 ? -14.529 6.065 2.178 1.00 98.56 110 LEU A N 1
ATOM 823 C CA . LEU A 1 110 ? -14.337 6.896 0.992 1.00 98.56 110 LEU A CA 1
ATOM 824 C C . LEU A 1 110 ? -13.453 8.112 1.296 1.00 98.56 110 LEU A C 1
ATOM 826 O O . LEU A 1 110 ? -12.514 8.375 0.553 1.00 98.56 110 LEU A O 1
ATOM 830 N N . LEU A 1 111 ? -13.689 8.813 2.411 1.00 98.25 111 LEU A N 1
ATOM 831 C CA . LEU A 1 111 ? -12.862 9.959 2.804 1.00 98.25 111 LEU A CA 1
ATOM 832 C C . LEU A 1 111 ? -11.404 9.554 3.073 1.00 98.25 111 LEU A C 1
ATOM 834 O O . LEU A 1 111 ? -10.479 10.196 2.577 1.00 98.25 111 LEU A O 1
ATOM 838 N N . ILE A 1 112 ? -11.196 8.477 3.834 1.00 98.19 112 ILE A N 1
ATOM 839 C CA . ILE A 1 112 ? -9.857 7.959 4.145 1.00 98.19 112 ILE A CA 1
ATOM 840 C C . ILE A 1 112 ? -9.144 7.523 2.867 1.00 98.19 112 ILE A C 1
ATOM 842 O O . ILE A 1 112 ? -7.980 7.863 2.679 1.00 98.19 112 ILE A O 1
ATOM 846 N N . ALA A 1 113 ? -9.838 6.807 1.980 1.00 98.44 113 ALA A N 1
ATOM 847 C CA . ALA A 1 113 ? -9.287 6.337 0.717 1.00 98.44 113 ALA A CA 1
ATOM 848 C C . ALA A 1 113 ? -8.866 7.486 -0.205 1.00 98.44 113 ALA A C 1
ATOM 850 O O . ALA A 1 113 ? -7.790 7.421 -0.794 1.00 98.44 113 ALA A O 1
ATOM 851 N N . THR A 1 114 ? -9.668 8.552 -0.293 1.00 97.44 114 THR A N 1
ATOM 852 C CA . THR A 1 114 ? -9.319 9.752 -1.066 1.00 97.44 114 THR A CA 1
ATOM 853 C C . THR A 1 114 ? -8.042 10.398 -0.540 1.00 97.44 114 THR A C 1
ATOM 855 O O . THR A 1 114 ? -7.139 10.698 -1.318 1.00 97.44 114 THR A O 1
ATOM 858 N N . LEU A 1 115 ? -7.934 10.581 0.779 1.00 96.44 115 LEU A N 1
ATOM 859 C CA . LEU A 1 115 ? -6.745 11.180 1.390 1.00 96.44 115 LEU A CA 1
ATOM 860 C C . LEU A 1 115 ? -5.513 10.289 1.218 1.00 96.44 115 LEU A C 1
ATOM 862 O O . LEU A 1 115 ? -4.454 10.782 0.839 1.00 96.44 115 LEU A O 1
ATOM 866 N N . TYR A 1 116 ? -5.669 8.983 1.443 1.00 97.06 116 TYR A N 1
ATOM 867 C CA . TYR A 1 116 ? -4.633 7.977 1.225 1.00 97.06 116 TYR A CA 1
ATOM 868 C C . TYR A 1 116 ? -4.092 8.027 -0.210 1.00 97.06 116 TYR A C 1
ATOM 870 O O . TYR A 1 116 ? -2.881 8.134 -0.407 1.00 97.06 116 TYR A O 1
ATOM 878 N N . ALA A 1 117 ? -4.981 8.020 -1.206 1.00 95.88 117 ALA A N 1
ATOM 879 C CA . ALA A 1 117 ? -4.599 8.064 -2.613 1.00 95.88 117 ALA A CA 1
ATOM 880 C C . ALA A 1 117 ? -3.913 9.387 -2.983 1.00 95.88 117 ALA A C 1
ATOM 882 O O . ALA A 1 117 ? -2.874 9.367 -3.635 1.00 95.88 117 ALA A O 1
ATOM 883 N N . ALA A 1 118 ? -4.435 10.530 -2.525 1.00 93.19 118 ALA A N 1
ATOM 884 C CA . ALA A 1 118 ? -3.835 11.837 -2.796 1.00 93.19 118 ALA A CA 1
ATOM 885 C C . ALA A 1 118 ? -2.412 11.956 -2.218 1.00 93.19 118 ALA A C 1
ATOM 887 O O . ALA A 1 118 ? -1.503 12.425 -2.901 1.00 93.19 118 ALA A O 1
ATOM 888 N N . LEU A 1 119 ? -2.184 11.476 -0.990 1.00 92.81 119 LEU A N 1
ATOM 889 C CA . LEU A 1 119 ? -0.878 11.546 -0.320 1.00 92.81 119 LEU A CA 1
ATOM 890 C C . LEU A 1 119 ? 0.243 10.814 -1.077 1.00 92.81 119 LEU A C 1
ATOM 892 O O . LEU A 1 119 ? 1.391 11.234 -0.987 1.00 92.81 119 LEU A O 1
ATOM 896 N N . HIS A 1 120 ? -0.074 9.802 -1.890 1.00 91.88 120 HIS A N 1
ATOM 897 C CA . HIS A 1 120 ? 0.915 9.100 -2.722 1.00 91.88 120 HIS A CA 1
ATOM 898 C C . HIS A 1 120 ? 1.494 9.960 -3.857 1.00 91.88 120 HIS A C 1
ATOM 900 O O . HIS A 1 120 ? 2.556 9.653 -4.411 1.00 91.88 120 HIS A O 1
ATOM 906 N N . PHE A 1 121 ? 0.815 11.053 -4.207 1.00 89.69 121 PHE A N 1
ATOM 907 C CA . PHE A 1 121 ? 1.279 11.992 -5.223 1.00 89.69 121 PHE A CA 1
ATOM 908 C C . PHE A 1 121 ? 2.003 13.196 -4.630 1.00 89.69 121 PHE A C 1
ATOM 910 O O . PHE A 1 121 ? 2.689 13.893 -5.377 1.00 89.69 121 PHE A O 1
ATOM 917 N N . VAL A 1 122 ? 1.943 13.384 -3.307 1.00 87.88 122 VAL A N 1
ATOM 918 C CA . VAL A 1 122 ? 2.681 14.438 -2.612 1.00 87.88 122 VAL A CA 1
ATOM 919 C C . VAL A 1 122 ? 4.149 14.032 -2.492 1.00 87.88 122 VAL A C 1
ATOM 921 O O . VAL A 1 122 ? 4.496 13.122 -1.741 1.00 87.88 122 VAL A O 1
ATOM 924 N N . LYS A 1 123 ? 5.029 14.693 -3.246 1.00 80.38 123 LYS A N 1
ATOM 925 C CA . LYS A 1 123 ? 6.474 14.413 -3.248 1.00 80.38 123 LYS A CA 1
ATOM 926 C C . LYS A 1 123 ? 7.249 15.713 -3.092 1.00 80.38 123 LYS A C 1
ATOM 928 O O . LYS A 1 123 ? 7.157 16.514 -4.012 1.00 80.38 123 LYS A O 1
ATOM 933 N N . PRO A 1 124 ? 8.009 15.917 -2.000 1.00 74.94 124 PRO A N 1
ATOM 934 C CA . PRO A 1 124 ? 8.794 17.134 -1.819 1.00 74.94 124 PRO A CA 1
ATOM 935 C C . PRO A 1 124 ? 9.650 17.427 -3.050 1.00 74.94 124 PRO A C 1
ATOM 937 O O . PRO A 1 124 ? 10.243 16.503 -3.617 1.00 74.94 124 PRO A O 1
ATOM 940 N N . GLU A 1 125 ? 9.718 18.695 -3.452 1.00 74.75 125 GLU A N 1
ATOM 941 C CA . GLU A 1 125 ? 10.617 19.075 -4.538 1.00 74.75 125 GLU A CA 1
ATOM 942 C C . GLU A 1 125 ? 12.072 18.824 -4.119 1.00 74.75 125 GLU A C 1
ATOM 944 O O . GLU A 1 125 ? 12.425 19.054 -2.957 1.00 74.75 125 GLU A O 1
ATOM 949 N N . PRO A 1 126 ? 12.933 18.331 -5.027 1.00 75.62 126 PRO A N 1
ATOM 950 C CA . PRO A 1 126 ? 14.355 18.216 -4.749 1.00 75.62 126 PRO A CA 1
ATOM 951 C C . PRO A 1 126 ? 14.959 19.592 -4.461 1.00 75.62 126 PRO A C 1
ATOM 953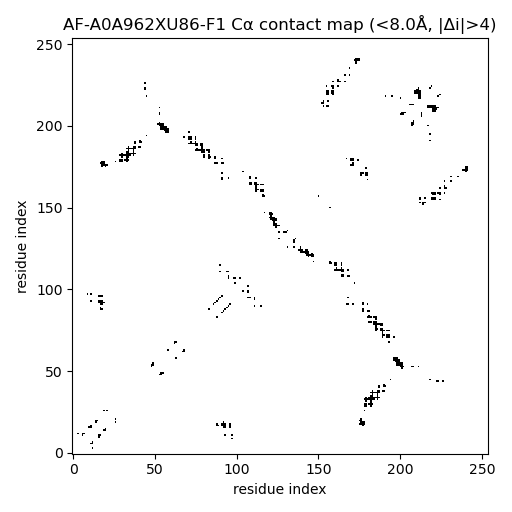 O O . PRO A 1 126 ? 14.620 20.570 -5.119 1.00 75.62 126 PRO A O 1
ATOM 956 N N . LEU A 1 127 ? 15.918 19.649 -3.533 1.00 73.62 127 LEU A N 1
ATOM 957 C CA . LEU A 1 127 ? 16.637 20.888 -3.216 1.00 73.62 127 LEU A CA 1
ATOM 958 C C . LEU A 1 127 ? 17.394 21.442 -4.443 1.00 73.62 127 LEU A C 1
ATOM 960 O O . LEU A 1 127 ? 17.534 22.655 -4.600 1.00 73.62 127 LEU A O 1
ATOM 964 N N . GLY A 1 128 ? 17.848 20.551 -5.334 1.00 78.75 128 GLY A N 1
ATOM 965 C CA . GLY A 1 128 ? 18.701 20.905 -6.468 1.00 78.75 128 GLY A CA 1
ATOM 966 C C . GLY A 1 128 ? 20.028 21.496 -5.993 1.00 78.75 128 GLY A C 1
ATOM 967 O O . GLY A 1 128 ? 20.564 21.065 -4.973 1.00 78.75 128 GLY A O 1
ATOM 968 N N . ASP A 1 129 ? 20.512 22.510 -6.708 1.00 81.56 129 ASP A N 1
ATOM 969 C CA . ASP A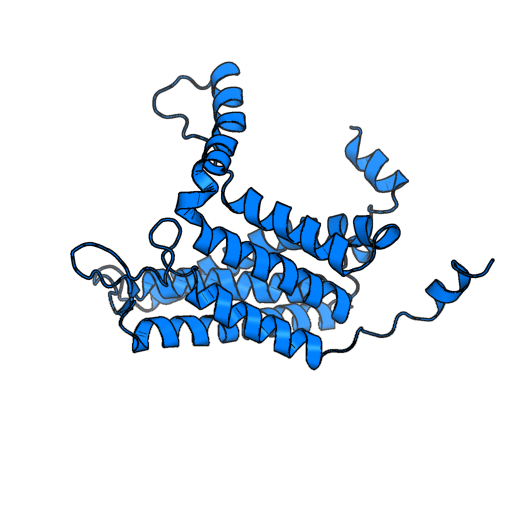 1 129 ? 21.730 23.258 -6.363 1.00 81.56 129 ASP A CA 1
ATOM 970 C C . ASP A 1 129 ? 21.452 24.474 -5.454 1.00 81.56 129 ASP A C 1
ATOM 972 O O . ASP A 1 129 ? 22.344 25.286 -5.199 1.00 81.56 129 ASP A O 1
ATOM 976 N N . ASN A 1 130 ? 20.214 24.636 -4.969 1.00 79.75 130 ASN A N 1
ATOM 977 C CA . ASN A 1 130 ? 19.843 25.789 -4.153 1.00 79.75 130 ASN A CA 1
ATOM 978 C C . ASN A 1 130 ? 20.423 25.686 -2.729 1.00 79.75 130 ASN A C 1
ATOM 980 O O . ASN A 1 130 ? 20.487 24.591 -2.159 1.00 79.75 130 ASN A O 1
ATOM 984 N N . PRO A 1 131 ? 20.798 26.819 -2.103 1.00 82.12 131 PRO A N 1
ATOM 985 C CA . PRO A 1 131 ? 21.174 26.841 -0.696 1.00 82.12 131 PRO A CA 1
ATOM 986 C C . PRO A 1 131 ? 20.034 26.321 0.186 1.00 82.12 131 PRO A C 1
ATOM 988 O O . PRO A 1 131 ? 18.874 26.689 0.010 1.00 82.12 131 PRO A O 1
ATOM 991 N N . PHE A 1 132 ? 20.365 25.493 1.179 1.00 83.81 132 PHE A N 1
ATOM 992 C CA . PHE A 1 132 ? 19.387 25.057 2.173 1.00 83.81 132 PHE A CA 1
ATOM 993 C C . PHE A 1 132 ? 19.096 26.198 3.160 1.00 83.81 132 PHE A C 1
ATOM 995 O O . PHE A 1 132 ? 19.777 26.349 4.175 1.00 83.81 132 PHE A O 1
ATOM 1002 N N . ASP A 1 133 ? 18.086 27.009 2.847 1.00 89.88 133 ASP A N 1
ATOM 1003 C CA . ASP A 1 133 ? 17.544 28.044 3.727 1.00 89.88 133 ASP A CA 1
ATOM 1004 C C . ASP A 1 133 ? 16.057 27.805 4.042 1.00 89.88 133 ASP A C 1
ATOM 1006 O O . ASP A 1 133 ? 15.418 26.878 3.539 1.00 89.88 133 ASP A O 1
ATOM 1010 N N . HIS A 1 134 ? 15.490 28.637 4.917 1.00 89.62 134 HIS A N 1
ATOM 1011 C CA . HIS A 1 134 ? 14.094 28.499 5.324 1.00 89.62 134 HIS A CA 1
ATOM 1012 C C . HIS A 1 134 ? 13.110 28.684 4.163 1.00 89.62 134 HIS A C 1
ATOM 1014 O O . HIS A 1 134 ? 12.108 27.974 4.115 1.00 89.62 134 HIS A O 1
ATOM 1020 N N . ALA A 1 135 ? 13.375 29.607 3.235 1.00 86.62 135 ALA A N 1
ATOM 1021 C CA . ALA A 1 135 ? 12.471 29.893 2.125 1.00 86.62 135 ALA A CA 1
ATOM 1022 C C . ALA A 1 135 ? 12.389 28.696 1.170 1.00 86.62 135 ALA A C 1
ATOM 1024 O O . ALA A 1 135 ? 11.289 28.264 0.823 1.00 86.62 135 ALA A O 1
ATOM 1025 N N . HIS A 1 136 ? 13.538 28.105 0.843 1.00 83.88 136 HIS A N 1
ATOM 1026 C CA . HIS A 1 136 ? 13.625 26.906 0.018 1.00 83.88 136 HIS A CA 1
ATOM 1027 C C . HIS A 1 136 ? 13.078 25.672 0.743 1.00 83.88 136 HIS A C 1
ATOM 1029 O O . HIS A 1 136 ? 12.367 24.869 0.147 1.00 83.88 136 HIS A O 1
ATOM 1035 N N . ALA A 1 137 ? 13.299 25.534 2.054 1.00 82.75 137 ALA A N 1
ATOM 1036 C CA . ALA A 1 137 ? 12.679 24.456 2.826 1.00 82.75 137 ALA A CA 1
ATOM 1037 C C . ALA A 1 137 ? 11.137 24.539 2.802 1.00 82.75 137 ALA A C 1
ATOM 1039 O O . ALA A 1 137 ? 10.463 23.514 2.665 1.00 82.75 137 ALA A O 1
ATOM 1040 N N . PHE A 1 138 ? 10.566 25.747 2.891 1.00 85.25 138 PHE A N 1
ATOM 1041 C CA . PHE A 1 138 ? 9.122 25.950 2.743 1.00 85.25 138 PHE A CA 1
ATOM 1042 C C . PHE A 1 138 ? 8.647 25.698 1.309 1.00 85.25 138 PHE A C 1
ATOM 1044 O O . PHE A 1 138 ? 7.623 25.035 1.132 1.00 85.25 138 PHE A O 1
ATOM 1051 N N . SER A 1 139 ? 9.374 26.163 0.289 1.00 82.19 139 SER A N 1
ATOM 1052 C CA . SER A 1 139 ? 9.000 25.907 -1.106 1.00 82.19 139 SER A CA 1
ATOM 1053 C C . SER A 1 139 ? 9.036 24.416 -1.432 1.00 82.19 139 SER A C 1
ATOM 1055 O O . SER A 1 139 ? 8.107 23.928 -2.059 1.00 82.19 139 SER A O 1
ATOM 1057 N N . MET A 1 140 ? 10.009 23.659 -0.919 1.00 82.06 140 MET A N 1
ATOM 1058 C CA . MET A 1 140 ? 10.077 22.204 -1.094 1.00 82.06 140 MET A CA 1
ATOM 1059 C C . MET A 1 140 ? 8.876 21.477 -0.472 1.00 82.06 140 MET A C 1
ATOM 1061 O O . MET A 1 140 ? 8.356 20.522 -1.052 1.00 82.06 140 MET A O 1
ATOM 1065 N N . LEU A 1 141 ? 8.422 21.930 0.704 1.00 81.44 141 LEU A N 1
ATOM 1066 C CA . LEU A 1 141 ? 7.241 21.391 1.387 1.00 81.44 141 LEU A CA 1
ATOM 1067 C C . LEU A 1 141 ? 5.954 21.650 0.594 1.00 81.44 141 LEU A C 1
ATOM 1069 O O . LEU A 1 141 ? 5.169 20.725 0.385 1.00 81.44 141 LEU A O 1
ATOM 1073 N N . PHE A 1 142 ? 5.730 22.891 0.151 1.00 82.50 142 PHE A N 1
ATOM 1074 C CA . PHE A 1 142 ? 4.509 23.265 -0.571 1.00 82.50 142 PHE A CA 1
ATOM 1075 C C . PHE A 1 142 ? 4.523 22.831 -2.041 1.00 82.50 142 PHE A C 1
ATOM 1077 O O . PHE A 1 142 ? 3.495 22.391 -2.555 1.00 82.50 142 PHE A O 1
ATOM 1084 N N . GLY A 1 143 ? 5.685 22.870 -2.691 1.00 80.12 143 GLY A N 1
ATOM 1085 C CA . GLY A 1 143 ? 5.912 22.341 -4.037 1.00 80.12 143 GLY A CA 1
ATOM 1086 C C . GLY A 1 143 ? 5.599 20.851 -4.121 1.00 80.12 143 GLY A C 1
ATOM 1087 O O . GLY A 1 143 ? 5.121 20.371 -5.146 1.00 80.12 143 GLY A O 1
ATOM 1088 N N . GLY A 1 144 ? 5.695 20.124 -3.001 1.00 79.38 144 GLY A N 1
ATOM 1089 C CA . GLY A 1 144 ? 5.275 18.731 -2.961 1.00 79.38 144 GLY A CA 1
ATOM 1090 C C . GLY A 1 144 ? 3.800 18.489 -3.276 1.00 79.38 144 GLY A C 1
ATOM 1091 O O . GLY A 1 144 ? 3.454 17.391 -3.709 1.00 79.38 144 GLY A O 1
ATOM 1092 N N . PHE A 1 145 ? 2.940 19.502 -3.141 1.00 84.88 145 PHE A N 1
ATOM 1093 C CA . PHE A 1 145 ? 1.530 19.426 -3.529 1.00 84.88 145 PHE A CA 1
ATOM 1094 C C . PHE A 1 145 ? 1.287 19.739 -5.011 1.00 84.88 145 PHE A C 1
ATOM 1096 O O . PHE A 1 145 ? 0.188 19.471 -5.492 1.00 84.88 145 PHE A O 1
ATOM 1103 N N . ALA A 1 146 ? 2.276 20.257 -5.750 1.00 83.12 146 ALA A N 1
ATOM 1104 C CA . ALA A 1 146 ? 2.106 20.654 -7.149 1.00 83.12 146 ALA A CA 1
ATOM 1105 C C . ALA A 1 146 ? 1.615 19.488 -8.018 1.00 83.12 146 ALA A C 1
ATOM 1107 O O . ALA A 1 146 ? 0.689 19.650 -8.800 1.00 83.12 146 ALA A O 1
ATOM 1108 N N . ARG A 1 147 ? 2.117 18.269 -7.788 1.00 81.44 147 ARG A N 1
ATOM 1109 C CA . ARG A 1 147 ? 1.693 17.072 -8.539 1.00 81.44 147 ARG A CA 1
ATOM 1110 C C . ARG A 1 147 ? 0.212 16.714 -8.380 1.00 81.44 147 ARG A C 1
ATOM 1112 O O . ARG A 1 147 ? -0.308 15.952 -9.190 1.00 81.44 147 ARG A O 1
ATOM 1119 N N . LEU A 1 148 ? -0.478 17.240 -7.364 1.00 83.19 148 LEU A N 1
ATOM 1120 C CA . LEU A 1 148 ? -1.922 17.040 -7.212 1.00 83.19 148 LEU A CA 1
ATOM 1121 C C . LEU A 1 148 ? -2.730 17.797 -8.271 1.00 83.19 148 LEU A C 1
ATOM 1123 O O . LEU A 1 148 ? -3.851 17.390 -8.568 1.00 83.19 148 LEU A O 1
ATOM 1127 N N . THR A 1 149 ? -2.186 18.870 -8.855 1.00 82.81 149 THR A N 1
ATOM 1128 C CA . THR A 1 149 ? -2.861 19.612 -9.934 1.00 82.81 149 THR A CA 1
ATOM 1129 C C . THR A 1 149 ? -2.773 18.877 -11.275 1.00 82.81 149 THR A C 1
ATOM 1131 O O . THR A 1 149 ? -3.614 19.084 -12.145 1.00 82.81 149 THR A O 1
ATOM 1134 N N . GLU A 1 150 ? -1.829 17.943 -11.406 1.00 82.19 150 GLU A N 1
ATOM 1135 C CA . GLU A 1 150 ? -1.612 17.085 -12.576 1.00 82.19 150 GLU A CA 1
ATOM 1136 C C . GLU A 1 150 ? -2.244 15.691 -12.410 1.00 82.19 150 GLU A C 1
ATOM 1138 O O . GLU A 1 150 ? -1.835 14.723 -13.052 1.00 82.19 150 GLU A O 1
ATOM 1143 N N . ALA A 1 151 ? -3.260 15.559 -11.549 1.00 78.56 151 ALA A N 1
ATOM 1144 C CA . ALA A 1 151 ? -3.887 14.275 -11.225 1.00 78.56 151 ALA A CA 1
ATOM 1145 C C . ALA A 1 151 ? -4.384 13.494 -12.458 1.00 78.56 151 ALA A C 1
ATOM 1147 O O . ALA A 1 151 ? -4.420 12.266 -12.426 1.00 78.56 151 ALA A O 1
ATOM 1148 N N . SER A 1 152 ? -4.724 14.178 -13.557 1.00 81.94 152 SER A N 1
ATOM 1149 C CA . SER A 1 152 ? -5.125 13.540 -14.817 1.00 81.94 152 SER A CA 1
ATOM 1150 C C . SER A 1 152 ? -4.030 12.667 -15.434 1.00 81.94 152 SER A C 1
ATOM 1152 O O . SER A 1 152 ? -4.352 11.681 -16.090 1.00 81.94 152 SER A O 1
ATOM 1154 N N . VAL A 1 153 ? -2.752 12.997 -15.215 1.00 83.19 153 VAL A N 1
ATOM 1155 C CA . VAL A 1 153 ? -1.602 12.243 -15.746 1.00 83.19 153 VAL A CA 1
ATOM 1156 C C . VAL A 1 153 ? -1.454 10.886 -15.052 1.00 83.19 153 VAL A C 1
ATOM 1158 O O . VAL A 1 153 ? -0.932 9.944 -15.640 1.00 83.19 153 VAL A O 1
ATOM 1161 N N . PHE A 1 154 ? -1.945 10.768 -13.817 1.00 87.50 154 PHE A N 1
ATOM 1162 C CA . PHE A 1 154 ? -1.842 9.557 -12.998 1.00 87.50 154 PHE A CA 1
ATOM 1163 C C . PHE A 1 154 ? -3.217 9.040 -12.560 1.00 87.50 154 PHE A C 1
ATOM 1165 O O . PHE A 1 154 ? -3.344 8.422 -11.501 1.00 87.50 154 PHE A O 1
ATOM 1172 N N . ALA A 1 155 ? -4.267 9.342 -13.331 1.00 90.88 155 ALA A N 1
ATOM 1173 C CA . ALA A 1 155 ? -5.650 9.043 -12.962 1.00 90.88 155 ALA A CA 1
ATOM 1174 C C . ALA A 1 155 ? -5.881 7.541 -12.716 1.00 90.88 155 ALA A C 1
ATOM 1176 O O . ALA A 1 155 ? -6.652 7.154 -11.837 1.00 90.88 155 ALA A O 1
ATOM 1177 N N . ASP A 1 156 ? -5.173 6.699 -13.457 1.00 93.00 156 ASP A N 1
ATOM 1178 C CA . ASP A 1 156 ? -5.186 5.244 -13.360 1.00 93.00 156 ASP A CA 1
ATOM 1179 C C . ASP A 1 156 ? -4.585 4.733 -12.032 1.00 93.00 156 ASP A C 1
ATOM 1181 O O . ASP A 1 156 ? -5.236 3.985 -11.290 1.00 93.00 156 ASP A O 1
ATOM 1185 N N . SER A 1 157 ? -3.389 5.190 -11.657 1.00 94.06 157 SER A N 1
ATOM 1186 C CA . SER A 1 157 ? -2.770 4.887 -10.360 1.00 94.06 157 SER A CA 1
ATOM 1187 C C . SER A 1 157 ? -3.542 5.493 -9.200 1.00 94.06 157 SER A C 1
ATOM 1189 O O . SER A 1 157 ? -3.725 4.828 -8.181 1.00 94.06 157 SER A O 1
ATOM 1191 N N . LEU A 1 158 ? -4.032 6.728 -9.341 1.00 94.81 158 LEU A N 1
ATOM 1192 C CA . LEU A 1 158 ? -4.852 7.388 -8.327 1.00 94.81 158 LEU A CA 1
ATOM 1193 C C . LEU A 1 158 ? -6.113 6.567 -8.042 1.00 94.81 158 LEU A C 1
ATOM 1195 O O . LEU A 1 158 ? -6.439 6.325 -6.879 1.00 94.81 158 LEU A O 1
ATOM 1199 N N . THR A 1 159 ? -6.777 6.077 -9.091 1.00 96.62 159 THR A N 1
ATOM 1200 C CA . THR A 1 159 ? -7.953 5.209 -8.950 1.00 96.62 159 THR A CA 1
ATOM 1201 C C . THR A 1 159 ? -7.585 3.879 -8.293 1.00 96.62 159 THR A C 1
ATOM 1203 O O . THR A 1 159 ? -8.272 3.442 -7.368 1.00 96.62 159 THR A O 1
ATOM 1206 N N . THR A 1 160 ? -6.463 3.271 -8.689 1.00 97.69 160 THR A N 1
ATOM 1207 C CA . THR A 1 160 ? -5.965 2.025 -8.076 1.00 97.69 160 THR A CA 1
ATOM 1208 C C . THR A 1 160 ? -5.735 2.199 -6.573 1.00 97.69 160 THR A C 1
ATOM 1210 O O . THR A 1 160 ? -6.205 1.396 -5.764 1.00 97.69 160 THR A O 1
ATOM 1213 N N . LEU A 1 161 ? -5.044 3.274 -6.189 1.00 97.56 161 LEU A N 1
ATOM 1214 C CA . LEU A 1 161 ? -4.713 3.596 -4.802 1.00 97.56 161 LEU A CA 1
ATOM 1215 C C . LEU A 1 161 ? -5.952 3.968 -3.987 1.00 97.56 161 LEU A C 1
ATOM 1217 O O . LEU A 1 161 ? -6.036 3.627 -2.810 1.00 97.56 161 LEU A O 1
ATOM 1221 N N . PHE A 1 162 ? -6.944 4.609 -4.601 1.00 98.38 162 PHE A N 1
ATOM 1222 C CA . PHE A 1 162 ? -8.234 4.847 -3.966 1.00 98.38 162 PHE A CA 1
ATOM 1223 C C . PHE A 1 162 ? -8.954 3.527 -3.657 1.00 98.38 162 PHE A C 1
ATOM 1225 O O . PHE A 1 162 ? -9.388 3.311 -2.524 1.00 98.38 162 PHE A O 1
ATOM 1232 N N . VAL A 1 163 ? -9.022 2.601 -4.618 1.00 98.69 163 VAL A N 1
ATOM 1233 C CA . VAL A 1 163 ? -9.631 1.276 -4.403 1.00 98.69 163 VAL A CA 1
ATOM 1234 C C . VAL A 1 163 ? -8.867 0.486 -3.334 1.00 98.69 163 VAL A C 1
ATOM 1236 O O . VAL A 1 163 ? -9.495 -0.099 -2.449 1.00 98.69 163 VAL A O 1
ATOM 1239 N N . ALA A 1 164 ? -7.532 0.533 -3.337 1.00 98.56 164 ALA A N 1
ATOM 1240 C CA . ALA A 1 164 ? -6.698 -0.003 -2.257 1.00 98.56 164 ALA A CA 1
ATOM 1241 C C . ALA A 1 164 ? -7.035 0.630 -0.900 1.00 98.56 164 ALA A C 1
ATOM 1243 O O . ALA A 1 164 ? -7.231 -0.070 0.098 1.00 98.56 164 ALA A O 1
ATOM 1244 N N . GLY A 1 165 ? -7.182 1.955 -0.893 1.00 98.50 165 GLY A N 1
ATOM 1245 C CA . GLY A 1 165 ? -7.670 2.778 0.203 1.00 98.50 165 GLY A CA 1
ATOM 1246 C C . GLY A 1 165 ? -8.909 2.185 0.870 1.00 98.50 165 GLY A C 1
ATOM 1247 O O . GLY A 1 165 ? -8.899 1.884 2.072 1.00 98.50 165 GLY A O 1
ATOM 1248 N N . VAL A 1 166 ? -9.945 1.977 0.053 1.00 98.75 166 VAL A N 1
ATOM 1249 C CA . VAL A 1 166 ? -11.235 1.407 0.451 1.00 98.75 166 VAL A CA 1
ATOM 1250 C C . VAL A 1 166 ? -11.076 -0.040 0.918 1.00 98.75 166 VAL A C 1
ATOM 1252 O O . VAL A 1 166 ? -11.600 -0.392 1.977 1.00 98.75 166 VAL A O 1
ATOM 1255 N N . PHE A 1 167 ? -10.337 -0.872 0.180 1.00 98.69 167 PHE A N 1
ATOM 1256 C CA . PHE A 1 167 ? -10.139 -2.285 0.510 1.00 98.69 167 PHE A CA 1
ATOM 1257 C C . PHE A 1 167 ? -9.537 -2.475 1.907 1.00 98.69 167 PHE A C 1
ATOM 1259 O O . PHE A 1 167 ? -10.081 -3.221 2.720 1.00 98.69 167 PHE A O 1
ATOM 1266 N N . PHE A 1 168 ? -8.480 -1.744 2.250 1.00 98.56 168 PHE A N 1
ATOM 1267 C CA . PHE A 1 168 ? -7.908 -1.812 3.596 1.00 98.56 168 PHE A CA 1
ATOM 1268 C C . PHE A 1 168 ? -8.875 -1.317 4.682 1.00 98.56 168 PHE A C 1
ATOM 1270 O O . PHE A 1 168 ? -8.898 -1.878 5.779 1.00 98.56 168 PHE A O 1
ATOM 1277 N N . CYS A 1 169 ? -9.724 -0.322 4.388 1.00 98.25 169 CYS A N 1
ATOM 1278 C CA . CYS A 1 169 ? -10.782 0.079 5.320 1.00 98.25 169 CYS A CA 1
ATOM 1279 C C . CYS A 1 169 ? -11.785 -1.063 5.551 1.00 98.25 169 CYS A C 1
ATOM 1281 O O . CYS A 1 169 ? -12.208 -1.275 6.690 1.00 98.25 169 CYS A O 1
ATOM 1283 N N . MET A 1 170 ? -12.132 -1.829 4.506 1.00 98.00 170 MET A N 1
ATOM 1284 C CA . MET A 1 170 ? -12.964 -3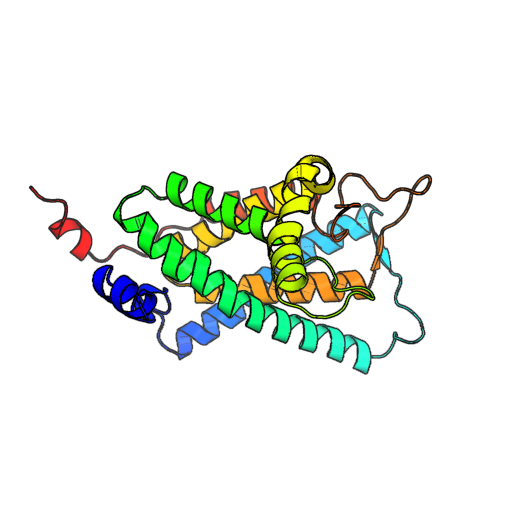.033 4.631 1.00 98.00 170 MET A CA 1
ATOM 1285 C C . MET A 1 170 ? -12.276 -4.105 5.480 1.00 98.00 170 MET A C 1
ATOM 1287 O O . MET A 1 170 ? -12.915 -4.689 6.356 1.00 98.00 170 MET A O 1
ATOM 1291 N N . ILE A 1 171 ? -10.982 -4.359 5.254 1.00 97.19 171 ILE A N 1
ATOM 1292 C CA . ILE A 1 171 ? -10.190 -5.303 6.057 1.00 97.19 171 ILE A CA 1
ATOM 1293 C C . ILE A 1 171 ? -10.263 -4.908 7.531 1.00 97.19 171 ILE A C 1
ATOM 1295 O O . ILE A 1 171 ? -10.623 -5.730 8.377 1.00 97.19 171 ILE A O 1
ATOM 1299 N N . ARG A 1 172 ? -10.015 -3.631 7.833 1.00 95.62 172 ARG A N 1
ATOM 1300 C CA . ARG A 1 172 ? -10.059 -3.099 9.196 1.00 95.62 172 ARG A CA 1
ATOM 1301 C C . ARG A 1 172 ? -11.446 -3.197 9.836 1.00 95.62 172 ARG A C 1
ATOM 1303 O O . ARG A 1 172 ? -11.526 -3.551 11.014 1.00 95.62 172 ARG A O 1
ATOM 1310 N N . GLU A 1 173 ? -12.511 -2.894 9.088 1.00 95.25 173 GLU A N 1
ATOM 1311 C CA . GLU A 1 173 ? -13.903 -2.939 9.572 1.00 95.25 173 GLU A CA 1
ATOM 1312 C C . GLU A 1 173 ? -14.347 -4.376 9.874 1.00 95.25 173 GLU A C 1
ATOM 1314 O O . GLU A 1 173 ? -15.040 -4.622 10.857 1.00 95.25 173 GLU A O 1
ATOM 1319 N N . ARG A 1 174 ? -13.938 -5.339 9.043 1.00 94.12 174 ARG A N 1
ATOM 1320 C CA . ARG A 1 174 ? -14.347 -6.740 9.183 1.00 94.12 174 ARG A CA 1
ATOM 1321 C C . ARG A 1 174 ? -13.541 -7.490 10.237 1.00 94.12 174 ARG A C 1
ATOM 1323 O O . ARG A 1 174 ? -14.112 -8.271 10.988 1.00 94.12 174 ARG A O 1
ATOM 1330 N N . THR A 1 175 ? -12.231 -7.259 10.294 1.00 92.88 175 THR A N 1
ATOM 1331 C CA . THR A 1 175 ? -11.326 -8.021 11.173 1.00 92.88 175 THR A CA 1
ATOM 1332 C C . THR A 1 175 ? -11.164 -7.410 12.557 1.00 92.88 175 THR A C 1
ATOM 1334 O O . THR A 1 175 ? -10.725 -8.097 13.474 1.00 92.88 175 THR A O 1
ATOM 1337 N N . GLY A 1 176 ? -11.455 -6.119 12.729 1.00 92.12 176 GLY A N 1
ATOM 1338 C CA . GLY A 1 176 ? -11.190 -5.454 14.000 1.00 92.12 176 GLY A CA 1
ATOM 1339 C C . GLY A 1 176 ? -9.697 -5.191 14.275 1.00 92.12 176 GLY A C 1
ATOM 1340 O O . GLY A 1 176 ? -9.396 -4.596 15.311 1.00 92.12 176 GLY A O 1
ATOM 1341 N N . SER A 1 177 ? -8.793 -5.525 13.345 1.00 93.06 177 SER A N 1
ATOM 1342 C CA . SER A 1 177 ? -7.342 -5.428 13.527 1.00 93.06 177 SER A CA 1
ATOM 1343 C C . SER A 1 177 ? -6.659 -4.659 12.396 1.00 93.06 177 SER A C 1
ATOM 1345 O O . SER A 1 177 ? -6.922 -4.892 11.216 1.00 93.06 177 SER A O 1
ATOM 1347 N N . VAL A 1 178 ? -5.738 -3.762 12.754 1.00 96.19 178 VAL A N 1
ATOM 1348 C CA . VAL A 1 178 ? -4.863 -3.067 11.791 1.00 96.19 178 VAL A CA 1
ATOM 1349 C C . VAL A 1 178 ? -3.737 -3.972 11.274 1.00 96.19 178 VAL A C 1
ATOM 1351 O O . VAL A 1 178 ? -3.196 -3.748 10.195 1.00 96.19 178 VAL A O 1
ATOM 1354 N N . VAL A 1 179 ? -3.413 -5.044 12.002 1.00 97.56 179 VAL A N 1
ATOM 1355 C CA . VAL A 1 179 ? -2.257 -5.905 11.714 1.00 97.56 179 VAL A CA 1
ATOM 1356 C C . VAL A 1 179 ? -2.428 -6.678 10.403 1.00 97.56 179 VAL A C 1
ATOM 1358 O O . VAL A 1 179 ? -1.460 -6.853 9.665 1.00 97.56 179 VAL A O 1
ATOM 1361 N N . TRP A 1 180 ? -3.662 -7.063 10.060 1.00 97.56 180 TRP A N 1
ATOM 1362 C CA . TRP A 1 180 ? -3.981 -7.629 8.744 1.00 97.56 180 TRP A CA 1
AT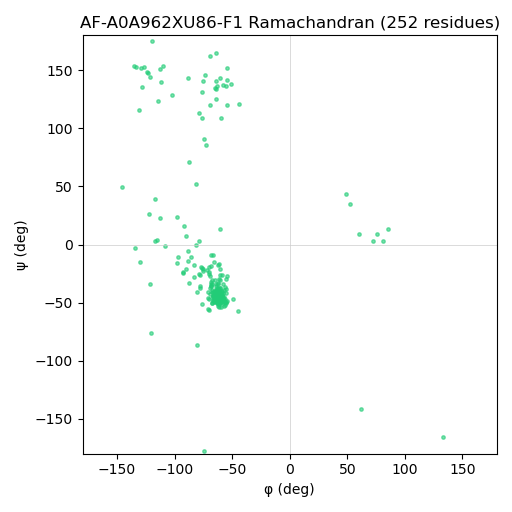OM 1363 C C . TRP A 1 180 ? -3.634 -6.672 7.602 1.00 97.56 180 TRP A C 1
ATOM 1365 O O . TRP A 1 180 ? -3.026 -7.091 6.619 1.00 97.56 180 TRP A O 1
ATOM 1375 N N . ALA A 1 181 ? -3.997 -5.392 7.740 1.00 97.88 181 ALA A N 1
ATOM 1376 C CA . ALA A 1 181 ? -3.703 -4.376 6.737 1.00 97.88 181 ALA A CA 1
ATOM 1377 C C . ALA A 1 181 ? -2.189 -4.166 6.598 1.00 97.88 181 ALA A C 1
ATOM 1379 O O . ALA A 1 181 ? -1.688 -4.171 5.479 1.00 97.88 181 ALA A O 1
ATOM 1380 N N . ILE A 1 182 ? -1.451 -4.104 7.716 1.00 98.56 182 ILE A N 1
ATOM 1381 C CA . ILE A 1 182 ? 0.019 -3.993 7.714 1.00 98.56 182 ILE A CA 1
ATOM 1382 C C . ILE A 1 182 ? 0.656 -5.171 6.967 1.00 98.56 182 ILE A C 1
ATOM 1384 O O . ILE A 1 182 ? 1.541 -4.969 6.137 1.00 98.56 182 ILE A O 1
ATOM 1388 N N . GLY A 1 183 ? 0.199 -6.397 7.236 1.00 98.62 183 GLY A N 1
ATOM 1389 C CA . GLY A 1 183 ? 0.694 -7.593 6.558 1.00 98.62 183 GLY A CA 1
ATOM 1390 C C . GLY A 1 183 ? 0.463 -7.523 5.052 1.00 98.62 183 GLY A C 1
ATOM 1391 O O . GLY A 1 183 ? 1.414 -7.631 4.281 1.00 98.62 183 GLY A O 1
ATOM 1392 N N . ILE A 1 184 ? -0.784 -7.286 4.633 1.00 98.75 184 ILE A N 1
ATOM 1393 C CA . ILE A 1 184 ? -1.156 -7.185 3.212 1.00 98.75 184 ILE A CA 1
ATOM 1394 C C . ILE A 1 184 ? -0.353 -6.081 2.517 1.00 98.75 184 ILE A C 1
ATOM 1396 O O . ILE A 1 184 ? 0.224 -6.331 1.459 1.00 98.75 184 ILE A O 1
ATOM 1400 N N . HIS A 1 185 ? -0.249 -4.901 3.134 1.00 98.62 185 HIS A N 1
ATOM 1401 C CA . HIS A 1 185 ? 0.545 -3.780 2.637 1.00 98.62 185 HIS A CA 1
ATOM 1402 C C . HIS A 1 185 ? 2.008 -4.191 2.423 1.00 98.62 185 HIS A C 1
ATOM 1404 O O . HIS A 1 185 ? 2.566 -3.985 1.343 1.00 98.62 185 HIS A O 1
ATOM 1410 N N . ALA A 1 186 ? 2.633 -4.824 3.419 1.00 98.75 186 ALA A N 1
ATOM 1411 C CA . ALA A 1 186 ? 4.015 -5.276 3.314 1.00 98.75 186 ALA A CA 1
ATOM 1412 C C . ALA A 1 186 ? 4.212 -6.306 2.188 1.00 98.75 186 ALA A C 1
ATOM 1414 O O . ALA A 1 186 ? 5.207 -6.239 1.461 1.00 98.75 186 ALA A O 1
ATOM 1415 N N . GLY A 1 187 ? 3.249 -7.218 2.015 1.00 98.75 187 GLY A N 1
ATOM 1416 C CA . GLY A 1 187 ? 3.223 -8.168 0.903 1.00 98.75 187 GLY A CA 1
ATOM 1417 C C . GLY A 1 187 ? 3.156 -7.462 -0.450 1.00 98.75 187 GLY A C 1
ATOM 1418 O O . GLY A 1 187 ? 3.929 -7.786 -1.348 1.00 98.75 187 GLY A O 1
ATOM 1419 N N . TRP A 1 188 ? 2.308 -6.438 -0.578 1.00 98.56 188 TRP A N 1
ATOM 1420 C CA . TRP A 1 188 ? 2.197 -5.647 -1.803 1.00 98.56 188 TRP A CA 1
ATOM 1421 C C . TRP A 1 188 ? 3.492 -4.922 -2.156 1.00 98.56 188 TRP A C 1
ATOM 1423 O O . TRP A 1 188 ? 4.001 -5.079 -3.263 1.00 98.56 188 TRP A O 1
ATOM 1433 N N . VAL A 1 189 ? 4.075 -4.180 -1.213 1.00 98.25 189 VAL A N 1
ATOM 1434 C CA . VAL A 1 189 ? 5.322 -3.434 -1.450 1.00 98.25 189 VAL A CA 1
ATOM 1435 C C . VAL A 1 189 ? 6.467 -4.371 -1.846 1.00 98.25 189 VAL A C 1
ATOM 1437 O O . VAL A 1 189 ? 7.227 -4.062 -2.767 1.00 98.25 189 VAL A O 1
ATOM 1440 N N . MET A 1 190 ? 6.581 -5.533 -1.192 1.00 98.50 190 MET A N 1
ATOM 1441 C CA . MET A 1 190 ? 7.574 -6.547 -1.550 1.00 98.50 190 MET A CA 1
ATOM 1442 C C . MET A 1 190 ? 7.344 -7.078 -2.969 1.00 98.50 190 MET A C 1
ATOM 1444 O O . MET A 1 190 ? 8.279 -7.067 -3.771 1.00 98.50 190 MET A O 1
ATOM 1448 N N . SER A 1 191 ? 6.112 -7.476 -3.297 1.00 98.50 191 SER A N 1
ATOM 1449 C CA . SER A 1 191 ? 5.759 -8.012 -4.613 1.00 98.50 191 SER A CA 1
ATOM 1450 C C . SER A 1 191 ? 5.959 -6.998 -5.738 1.00 98.50 191 SER A C 1
ATOM 1452 O O . SER A 1 191 ? 6.541 -7.366 -6.753 1.00 98.50 191 SER A O 1
ATOM 1454 N N . ILE A 1 192 ? 5.579 -5.727 -5.557 1.00 97.44 192 ILE A N 1
ATOM 1455 C CA . ILE A 1 192 ? 5.833 -4.658 -6.544 1.00 97.44 192 ILE A CA 1
ATOM 1456 C C . ILE A 1 192 ? 7.336 -4.504 -6.769 1.00 97.44 192 ILE A C 1
ATOM 1458 O O . ILE A 1 192 ? 7.802 -4.472 -7.905 1.00 97.44 192 ILE A O 1
ATOM 1462 N N . LYS A 1 193 ? 8.122 -4.435 -5.689 1.00 97.38 193 LYS A N 1
ATOM 1463 C CA . LYS A 1 193 ? 9.575 -4.267 -5.787 1.00 97.38 193 LYS A CA 1
ATOM 1464 C C . LYS A 1 193 ? 10.250 -5.451 -6.475 1.00 97.38 193 LYS A C 1
ATOM 1466 O O . LYS A 1 193 ? 11.178 -5.246 -7.254 1.00 97.38 193 LYS A O 1
ATOM 1471 N N . LEU A 1 194 ? 9.803 -6.670 -6.177 1.00 97.31 194 LEU A N 1
ATOM 1472 C CA . LEU A 1 194 ? 10.297 -7.877 -6.825 1.00 97.31 194 LEU A CA 1
ATOM 1473 C C . LEU A 1 194 ? 9.906 -7.902 -8.305 1.00 97.31 194 LEU A C 1
ATOM 1475 O O . LEU A 1 194 ? 10.765 -8.152 -9.142 1.00 97.31 194 LEU A O 1
ATOM 1479 N N . PHE A 1 195 ? 8.652 -7.594 -8.632 1.00 97.44 195 PHE A N 1
ATOM 1480 C CA . PHE A 1 195 ? 8.161 -7.583 -10.006 1.00 97.44 195 PHE A CA 1
ATOM 1481 C C . PHE A 1 195 ? 8.933 -6.579 -10.869 1.00 97.44 195 PHE A C 1
ATOM 1483 O O . PHE A 1 195 ? 9.558 -6.979 -11.842 1.00 97.44 195 PHE A O 1
ATOM 1490 N N . LYS A 1 196 ? 9.079 -5.329 -10.411 1.00 95.75 196 LYS A N 1
ATOM 1491 C CA . LYS A 1 196 ? 9.893 -4.291 -11.080 1.00 95.75 196 LYS A CA 1
ATOM 1492 C C . LYS A 1 196 ? 11.383 -4.620 -11.198 1.00 95.75 196 LYS A C 1
ATOM 1494 O O . LYS A 1 196 ? 12.112 -3.942 -11.908 1.00 95.75 196 LYS A O 1
ATOM 1499 N N . TYR A 1 197 ? 11.871 -5.586 -10.427 1.00 95.56 197 TYR A N 1
ATOM 1500 C CA . TYR A 1 197 ? 13.231 -6.094 -10.568 1.00 95.56 197 TYR A CA 1
ATOM 1501 C C . TYR A 1 197 ? 13.313 -7.229 -11.600 1.00 95.56 197 TYR A C 1
ATOM 1503 O O . TYR A 1 197 ? 14.342 -7.374 -12.260 1.00 95.56 197 TYR A O 1
ATOM 1511 N N . LEU A 1 198 ? 12.264 -8.047 -11.709 1.00 96.00 198 LEU A N 1
ATOM 1512 C CA . LEU A 1 198 ? 12.210 -9.199 -12.607 1.00 96.00 198 LEU A CA 1
ATOM 1513 C C . LEU A 1 198 ? 11.813 -8.827 -14.037 1.00 96.00 198 LEU A C 1
ATOM 1515 O O . LEU A 1 198 ? 12.189 -9.540 -14.970 1.00 96.00 198 LEU A O 1
ATOM 1519 N N . THR A 1 199 ? 11.047 -7.752 -14.205 1.00 96.81 199 THR A N 1
ATOM 1520 C CA . THR A 1 199 ? 10.419 -7.386 -15.473 1.00 96.81 199 THR A CA 1
ATOM 1521 C C . THR A 1 199 ? 10.588 -5.918 -15.814 1.00 96.81 199 THR A C 1
ATOM 1523 O O . THR A 1 199 ? 10.592 -5.078 -14.915 1.00 96.81 199 THR A O 1
ATOM 1526 N N . ASP A 1 200 ? 10.572 -5.631 -17.113 1.00 95.88 200 ASP A N 1
ATOM 1527 C CA . ASP A 1 200 ? 10.408 -4.288 -17.664 1.00 95.88 200 ASP A CA 1
ATOM 1528 C C . ASP A 1 200 ? 9.061 -4.182 -18.404 1.00 95.88 200 ASP A C 1
ATOM 1530 O O . ASP A 1 200 ? 8.549 -5.192 -18.912 1.00 95.88 200 ASP A O 1
ATOM 1534 N N . PRO A 1 201 ? 8.457 -2.980 -18.467 1.00 96.56 201 PRO A N 1
ATOM 1535 C CA . PRO A 1 201 ? 7.261 -2.762 -19.267 1.00 96.56 201 PRO A CA 1
ATOM 1536 C C . PRO A 1 201 ? 7.586 -2.958 -20.750 1.00 96.56 201 PRO A C 1
ATOM 1538 O O . PRO A 1 201 ? 8.584 -2.454 -21.270 1.00 96.56 201 PRO A O 1
ATOM 1541 N N . THR A 1 202 ? 6.723 -3.678 -21.456 1.00 95.94 202 THR A N 1
ATOM 1542 C CA . THR A 1 202 ? 6.821 -3.817 -22.910 1.00 95.94 202 THR A CA 1
ATOM 1543 C C . THR A 1 202 ? 6.316 -2.541 -23.574 1.00 95.94 202 THR A C 1
ATOM 1545 O O . THR A 1 202 ? 5.226 -2.062 -23.257 1.00 95.94 202 THR A O 1
ATOM 1548 N N . LEU A 1 203 ? 7.094 -2.003 -24.514 1.00 95.19 203 LEU A N 1
ATOM 1549 C CA . LEU A 1 203 ? 6.736 -0.803 -25.266 1.00 95.19 203 LEU A CA 1
ATOM 1550 C C . LEU A 1 203 ? 6.239 -1.177 -26.665 1.00 95.19 203 LEU A C 1
ATOM 1552 O O . LEU A 1 203 ? 6.922 -1.892 -27.397 1.00 95.19 203 LEU A O 1
ATOM 1556 N N . VAL A 1 204 ? 5.075 -0.652 -27.042 1.00 92.19 204 VAL A N 1
ATOM 1557 C CA . VAL A 1 204 ? 4.527 -0.709 -28.404 1.00 92.19 204 VAL A CA 1
ATOM 1558 C C . VAL A 1 204 ? 4.488 0.724 -28.920 1.00 92.19 204 VAL A C 1
ATOM 1560 O O . VAL A 1 204 ? 3.963 1.606 -28.246 1.00 92.19 204 VAL A O 1
ATOM 1563 N N . ASP A 1 205 ? 5.130 0.978 -30.061 1.00 91.31 205 ASP A N 1
ATOM 1564 C CA . ASP A 1 205 ? 5.294 2.326 -30.630 1.00 91.31 205 ASP A CA 1
ATOM 1565 C C . ASP A 1 205 ? 5.884 3.353 -29.639 1.00 91.31 205 ASP A C 1
ATOM 1567 O O . ASP A 1 205 ? 5.549 4.535 -29.641 1.00 91.31 205 ASP A O 1
ATOM 1571 N N . GLY A 1 206 ? 6.788 2.889 -28.768 1.00 90.94 206 GLY A N 1
ATOM 1572 C CA . GLY A 1 206 ? 7.479 3.723 -27.779 1.00 90.94 206 GLY A CA 1
ATOM 1573 C C . GLY A 1 206 ? 6.687 4.016 -26.501 1.00 90.94 206 GLY A C 1
ATOM 1574 O O . GLY A 1 206 ? 7.203 4.723 -25.637 1.00 90.94 206 GLY A O 1
ATOM 1575 N N . ALA A 1 207 ? 5.482 3.460 -26.340 1.00 90.56 207 ALA A N 1
ATOM 1576 C CA . ALA A 1 207 ? 4.646 3.658 -25.158 1.00 90.56 207 ALA A CA 1
ATOM 1577 C C . ALA A 1 207 ? 4.312 2.329 -24.449 1.00 90.56 207 ALA A C 1
ATOM 1579 O O . ALA A 1 207 ? 4.121 1.308 -25.116 1.00 90.56 207 ALA A O 1
ATOM 1580 N N . PRO A 1 208 ? 4.226 2.311 -23.103 1.00 93.25 208 PRO A N 1
ATOM 15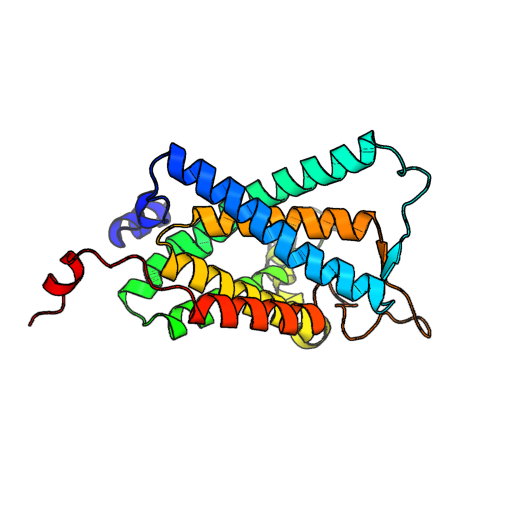81 C CA . PRO A 1 208 ? 3.708 1.158 -22.376 1.00 93.25 208 PRO A CA 1
ATOM 1582 C C . PRO A 1 208 ? 2.199 1.003 -22.612 1.00 93.25 208 PRO A C 1
ATOM 1584 O O . PRO A 1 208 ? 1.514 1.946 -23.013 1.00 93.25 208 PRO A O 1
ATOM 1587 N N . SER A 1 209 ? 1.664 -0.184 -22.321 1.00 94.06 209 SER A N 1
ATOM 1588 C CA . SER A 1 209 ? 0.216 -0.421 -22.374 1.00 94.06 209 SER A CA 1
ATOM 1589 C C . SER A 1 209 ? -0.542 0.584 -21.490 1.00 94.06 209 SER A C 1
ATOM 1591 O O . SER A 1 209 ? -0.149 0.779 -20.342 1.00 94.06 209 SER A O 1
ATOM 1593 N N . PRO A 1 210 ? -1.670 1.162 -21.948 1.00 91.94 210 PRO A N 1
ATOM 1594 C CA . PRO A 1 210 ? -2.472 2.093 -21.145 1.00 91.94 210 PRO A CA 1
ATOM 1595 C C . PRO A 1 210 ? -3.138 1.431 -19.927 1.00 91.94 210 PRO A C 1
ATOM 1597 O O . PRO A 1 210 ? -3.733 2.114 -19.100 1.00 91.94 210 PRO A O 1
ATOM 1600 N N . TRP A 1 211 ? -3.088 0.100 -19.824 1.00 94.19 211 TRP A N 1
ATOM 1601 C CA . TRP A 1 211 ? -3.639 -0.661 -18.700 1.00 94.19 211 TRP A CA 1
ATOM 1602 C C . TRP A 1 211 ? -2.700 -0.742 -17.494 1.00 94.19 211 TRP A C 1
ATOM 1604 O O . TRP A 1 211 ? -3.177 -1.046 -16.395 1.00 94.19 211 TRP A O 1
ATOM 1614 N N . ILE A 1 212 ? -1.411 -0.460 -17.704 1.00 90.12 212 ILE A N 1
ATOM 1615 C CA . ILE A 1 212 ? -0.386 -0.346 -16.666 1.00 90.12 212 ILE A CA 1
ATOM 1616 C C . ILE A 1 212 ? 0.053 1.115 -16.575 1.00 90.12 212 ILE A C 1
ATOM 1618 O O . ILE A 1 212 ? 0.173 1.808 -17.583 1.00 90.12 212 ILE A O 1
ATOM 1622 N N . ALA A 1 213 ? 0.266 1.608 -15.363 1.00 84.06 213 ALA A N 1
ATOM 1623 C CA . ALA A 1 213 ? 0.409 3.029 -15.102 1.00 84.06 213 ALA A CA 1
ATOM 1624 C C . ALA A 1 213 ? 1.741 3.597 -15.595 1.00 84.06 213 ALA A C 1
ATOM 1626 O O . ALA A 1 213 ? 2.708 3.727 -14.834 1.00 84.06 213 ALA A O 1
ATOM 1627 N N . GLY A 1 214 ? 1.766 3.968 -16.878 1.00 76.50 214 GLY A N 1
ATOM 1628 C CA . GLY A 1 214 ? 2.920 4.509 -17.590 1.00 76.50 214 GLY A CA 1
ATOM 1629 C C . GLY A 1 214 ? 3.536 5.749 -16.940 1.00 76.50 214 GLY A C 1
ATOM 1630 O O . GLY A 1 214 ? 4.738 5.962 -17.049 1.00 76.50 214 GLY A O 1
ATOM 1631 N N . GLY A 1 215 ? 2.733 6.554 -16.240 1.00 77.69 215 GLY A N 1
ATOM 1632 C CA . GLY A 1 215 ? 3.198 7.773 -15.575 1.00 77.69 215 GLY A CA 1
ATOM 1633 C C . GLY A 1 215 ? 3.712 7.580 -14.142 1.00 77.69 215 GLY A C 1
ATOM 1634 O O . GLY A 1 215 ? 4.328 8.493 -13.594 1.00 77.69 215 GLY A O 1
ATOM 1635 N N . TYR A 1 216 ? 3.457 6.441 -13.492 1.00 85.12 216 TYR A N 1
ATOM 1636 C CA . TYR A 1 216 ? 3.663 6.320 -12.043 1.00 85.12 216 TYR A CA 1
ATOM 1637 C C . TYR A 1 216 ? 4.666 5.238 -11.646 1.00 85.12 216 TYR A C 1
ATOM 1639 O O . TYR A 1 216 ? 5.786 5.555 -11.238 1.00 85.12 216 TYR A O 1
ATOM 1647 N N . ASP A 1 217 ? 4.269 3.968 -11.703 1.00 88.56 217 ASP A N 1
ATOM 1648 C CA . ASP A 1 217 ? 5.103 2.858 -11.239 1.00 88.56 217 ASP A CA 1
ATOM 1649 C C . ASP A 1 217 ? 5.166 1.670 -12.196 1.00 88.56 217 ASP A C 1
ATOM 1651 O O . ASP A 1 217 ? 5.946 0.756 -11.907 1.00 88.56 217 ASP A O 1
ATOM 1655 N N . HIS A 1 218 ? 4.419 1.732 -13.304 1.00 92.25 218 HIS A N 1
ATOM 1656 C CA . HIS A 1 218 ? 4.220 0.685 -14.303 1.00 92.25 218 HIS A CA 1
ATOM 1657 C C . HIS A 1 218 ? 3.595 -0.613 -13.779 1.00 92.25 218 HIS A C 1
ATOM 1659 O O . HIS A 1 218 ? 3.544 -1.559 -14.537 1.00 92.25 218 HIS A O 1
ATOM 1665 N N . VAL A 1 219 ? 3.097 -0.679 -12.539 1.00 94.50 219 VAL A N 1
ATOM 1666 C CA . VAL A 1 219 ? 2.488 -1.901 -11.957 1.00 94.50 219 VAL A CA 1
ATOM 1667 C C . VAL A 1 219 ? 1.040 -1.663 -11.526 1.00 94.50 219 VAL A C 1
ATOM 1669 O O . VAL A 1 219 ? 0.189 -2.541 -11.592 1.00 94.50 219 VAL A O 1
ATOM 1672 N N . THR A 1 220 ? 0.728 -0.460 -11.056 1.00 94.19 220 THR A N 1
ATOM 1673 C CA . THR A 1 220 ? -0.660 -0.024 -10.861 1.00 94.19 220 THR A CA 1
ATOM 1674 C C . THR A 1 220 ? -1.314 0.290 -12.211 1.00 94.19 220 THR A C 1
ATOM 1676 O O . THR A 1 220 ? -0.696 0.121 -13.257 1.00 94.19 220 THR A O 1
ATOM 1679 N N . GLY A 1 221 ? -2.568 0.748 -12.219 1.00 95.19 221 GLY A N 1
ATOM 1680 C CA . GLY A 1 221 ? -3.267 1.157 -13.439 1.00 95.19 221 GLY A CA 1
ATOM 1681 C C . GLY A 1 221 ? -4.676 0.580 -13.528 1.00 95.19 221 GLY A C 1
ATOM 1682 O O . GLY A 1 221 ? -5.230 0.065 -12.551 1.00 95.19 221 GLY A O 1
ATOM 1683 N N . TRP A 1 222 ? -5.286 0.638 -14.709 1.00 96.69 222 TRP A N 1
ATOM 1684 C CA . TRP A 1 222 ? -6.659 0.159 -14.885 1.00 96.69 222 TRP A CA 1
ATOM 1685 C C . TRP A 1 222 ? -6.803 -1.344 -14.648 1.00 96.69 222 TRP A C 1
ATOM 1687 O O . TRP A 1 222 ? -7.798 -1.764 -14.053 1.00 96.69 222 TRP A O 1
ATOM 1697 N N . LEU A 1 223 ? -5.810 -2.157 -15.030 1.00 97.44 223 LEU A N 1
ATOM 1698 C CA . LEU A 1 223 ? -5.862 -3.595 -14.756 1.00 97.44 223 LEU A CA 1
ATOM 1699 C C . LEU A 1 223 ? -5.823 -3.870 -13.246 1.00 97.44 223 LEU A C 1
ATOM 1701 O O . LEU A 1 223 ? -6.662 -4.612 -12.729 1.00 97.44 223 LEU A O 1
ATOM 1705 N N . ALA A 1 224 ? -4.903 -3.219 -12.530 1.00 97.81 224 ALA A N 1
ATOM 1706 C CA . ALA A 1 224 ? -4.811 -3.310 -11.077 1.00 97.81 224 ALA A CA 1
ATOM 1707 C C . ALA A 1 224 ? -6.105 -2.833 -10.395 1.00 97.81 224 ALA A C 1
ATOM 1709 O O . ALA A 1 224 ? -6.584 -3.477 -9.461 1.00 97.81 224 ALA A O 1
ATOM 1710 N N . THR A 1 225 ? -6.716 -1.755 -10.898 1.00 98.00 225 THR A N 1
ATOM 1711 C CA . THR A 1 225 ? -8.010 -1.242 -10.421 1.00 98.00 225 THR A CA 1
ATOM 1712 C C . THR A 1 225 ? -9.115 -2.285 -10.561 1.00 98.00 225 THR A C 1
ATOM 1714 O O . THR A 1 225 ? -9.835 -2.542 -9.592 1.00 98.00 225 THR A O 1
ATOM 1717 N N . LEU A 1 226 ? -9.257 -2.905 -11.738 1.00 98.19 226 LEU A N 1
ATOM 1718 C CA . LEU A 1 226 ? -10.277 -3.928 -11.983 1.00 98.19 226 LEU A CA 1
ATOM 1719 C C . LEU A 1 226 ? -10.070 -5.145 -11.082 1.00 98.19 226 LEU A C 1
ATOM 1721 O O . LEU A 1 226 ? -11.009 -5.596 -10.420 1.00 98.19 226 LEU A O 1
ATOM 1725 N N . TRP A 1 227 ? -8.835 -5.640 -11.015 1.00 98.38 227 TRP A N 1
ATOM 1726 C CA . TRP A 1 227 ? -8.492 -6.788 -10.187 1.00 98.38 227 TRP A CA 1
ATOM 1727 C C . TRP A 1 227 ? -8.758 -6.518 -8.705 1.00 98.38 227 TRP A C 1
ATOM 1729 O O . TRP A 1 227 ? -9.459 -7.286 -8.043 1.00 98.38 227 TRP A O 1
ATOM 1739 N N . LEU A 1 228 ? -8.269 -5.394 -8.182 1.00 98.31 228 LEU A N 1
ATOM 1740 C CA . LEU A 1 228 ? -8.432 -5.065 -6.774 1.00 98.31 228 LEU A CA 1
ATOM 1741 C C . LEU A 1 228 ? -9.890 -4.760 -6.418 1.00 98.31 228 LEU A C 1
ATOM 1743 O O . LEU A 1 228 ? -10.332 -5.114 -5.327 1.00 98.31 228 LEU A O 1
ATOM 1747 N N . SER A 1 229 ? -10.662 -4.185 -7.343 1.00 98.62 229 SER A N 1
ATOM 1748 C CA . SER A 1 229 ? -12.110 -4.014 -7.173 1.00 98.62 229 SER A CA 1
ATOM 1749 C C . SER A 1 229 ? -12.823 -5.361 -7.072 1.00 98.62 229 SER A C 1
ATOM 1751 O O . SER A 1 229 ? -13.695 -5.523 -6.218 1.00 98.62 229 SER A O 1
ATOM 1753 N N . ALA A 1 230 ? -12.431 -6.349 -7.885 1.00 98.56 230 ALA A N 1
ATOM 1754 C CA . ALA A 1 230 ? -12.969 -7.705 -7.800 1.00 98.56 230 ALA A CA 1
ATOM 1755 C C . ALA A 1 230 ? -12.611 -8.369 -6.462 1.00 98.56 230 ALA A C 1
ATOM 1757 O O . ALA A 1 230 ? -13.496 -8.893 -5.786 1.00 98.56 230 ALA A O 1
ATOM 1758 N N . VAL A 1 231 ? -11.348 -8.281 -6.028 1.00 98.56 231 VAL A N 1
ATOM 1759 C CA . VAL A 1 231 ? -10.905 -8.790 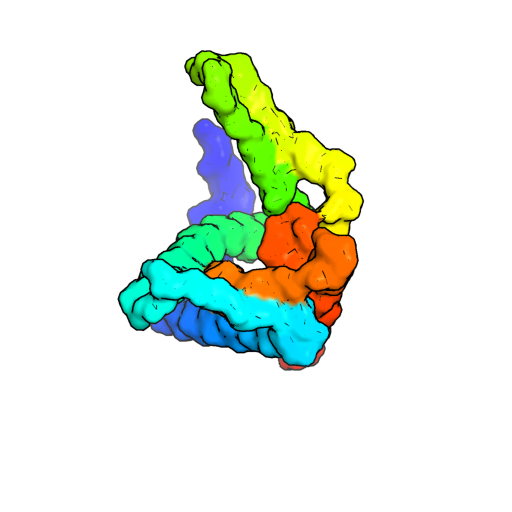-4.717 1.00 98.56 231 VAL A CA 1
ATOM 1760 C C . VAL A 1 231 ? -11.675 -8.119 -3.579 1.00 98.56 231 VAL A C 1
ATOM 1762 O O . VAL A 1 231 ? -12.190 -8.809 -2.699 1.00 98.56 231 VAL A O 1
ATOM 1765 N N . ALA A 1 232 ? -11.807 -6.791 -3.606 1.00 98.31 232 ALA A N 1
ATOM 1766 C CA . ALA A 1 232 ? -12.532 -6.033 -2.594 1.00 98.31 232 ALA A CA 1
ATOM 1767 C C . ALA A 1 232 ? -14.020 -6.400 -2.562 1.00 98.31 232 ALA A C 1
ATOM 1769 O O . ALA A 1 232 ? -14.584 -6.592 -1.483 1.00 98.31 232 ALA A O 1
ATOM 1770 N N . TRP A 1 233 ? -14.647 -6.558 -3.729 1.00 98.25 233 TRP A N 1
ATOM 1771 C CA . TRP A 1 233 ? -16.036 -6.990 -3.835 1.00 98.25 233 TRP A CA 1
ATOM 1772 C C . TRP A 1 233 ? -16.228 -8.403 -3.277 1.00 98.25 233 TRP A C 1
ATOM 1774 O O . TRP A 1 233 ? -17.078 -8.591 -2.406 1.00 98.25 233 TRP A O 1
ATOM 1784 N N . ILE A 1 234 ? -15.411 -9.378 -3.699 1.00 98.06 234 ILE A N 1
ATOM 1785 C CA . ILE A 1 234 ? -15.467 -10.757 -3.186 1.00 98.06 234 ILE A CA 1
ATOM 1786 C C . ILE A 1 234 ? -15.294 -10.742 -1.670 1.00 98.06 234 ILE A C 1
ATOM 1788 O O . ILE A 1 234 ? -16.149 -11.262 -0.951 1.00 98.06 234 ILE A O 1
ATOM 1792 N N . TYR A 1 235 ? -14.239 -10.087 -1.178 1.00 97.62 235 TYR A N 1
ATOM 1793 C CA . TYR A 1 235 ? -13.962 -9.969 0.248 1.00 97.62 235 TYR A CA 1
ATOM 1794 C C . TYR A 1 235 ? -15.159 -9.397 1.006 1.00 97.62 235 TYR A C 1
ATOM 1796 O O . TYR A 1 235 ? -15.589 -9.970 2.008 1.00 97.62 235 TYR A O 1
ATOM 1804 N N . TRP A 1 236 ? -15.745 -8.300 0.521 1.00 96.38 236 TRP A N 1
ATOM 1805 C CA . TRP A 1 236 ? -16.890 -7.671 1.168 1.00 96.38 236 TRP A CA 1
ATOM 1806 C C . TRP A 1 236 ? -18.124 -8.577 1.220 1.00 96.38 236 TRP A C 1
ATOM 1808 O O . TRP A 1 236 ? -18.885 -8.495 2.185 1.00 96.38 236 TRP A O 1
ATOM 1818 N N . ARG A 1 237 ? -18.330 -9.424 0.205 1.00 96.69 237 ARG A N 1
ATOM 1819 C CA . ARG A 1 237 ? -19.477 -10.339 0.111 1.00 96.69 237 ARG A CA 1
ATOM 1820 C C . ARG A 1 237 ? -19.326 -11.576 0.991 1.00 96.69 237 ARG A C 1
ATOM 1822 O O . ARG A 1 237 ? -20.327 -12.026 1.540 1.00 96.69 237 ARG A O 1
ATOM 1829 N N . VAL A 1 238 ? -18.115 -12.119 1.115 1.00 95.12 238 VAL A N 1
ATOM 1830 C CA . VAL A 1 238 ? -17.874 -13.374 1.853 1.00 95.12 238 VAL A CA 1
ATOM 1831 C C . VAL A 1 238 ? -17.503 -13.154 3.319 1.00 95.12 238 VAL A C 1
ATOM 1833 O O . VAL A 1 238 ? -17.694 -14.045 4.142 1.00 95.12 238 VAL A O 1
ATOM 1836 N N . SER A 1 239 ? -16.979 -11.976 3.667 1.00 93.38 239 SER A N 1
ATOM 1837 C CA . SER A 1 239 ? -16.627 -11.644 5.049 1.00 93.38 239 SER A CA 1
ATOM 1838 C C . SER A 1 239 ? -17.804 -11.026 5.806 1.00 93.38 239 SER A C 1
ATOM 1840 O O . SER A 1 239 ? -18.575 -10.223 5.280 1.00 93.38 239 SER A O 1
ATOM 1842 N N . SER A 1 240 ? -17.918 -11.371 7.086 1.00 87.31 240 SER A N 1
ATOM 1843 C CA . SER A 1 240 ? -18.834 -10.732 8.035 1.00 87.31 240 SER A CA 1
ATOM 1844 C C . SER A 1 240 ? -18.034 -9.926 9.056 1.00 87.31 240 SER A C 1
ATOM 1846 O O . SER A 1 240 ? -16.859 -10.227 9.267 1.00 87.31 240 SER A O 1
ATOM 1848 N N . PRO A 1 241 ? -18.605 -8.871 9.667 1.00 81.00 241 PRO A N 1
ATOM 1849 C CA . PRO A 1 241 ? -17.902 -8.151 10.717 1.00 81.00 241 PRO A CA 1
ATOM 1850 C C . PRO A 1 241 ? -17.665 -9.102 11.889 1.00 81.00 241 PRO A C 1
ATOM 1852 O O . PRO A 1 241 ? -18.586 -9.822 12.281 1.00 81.00 241 PRO A O 1
ATOM 1855 N N . ALA A 1 242 ? -16.465 -9.092 12.466 1.00 68.62 242 ALA A N 1
ATOM 1856 C CA . ALA A 1 242 ? -16.257 -9.673 13.783 1.00 68.62 242 ALA A CA 1
ATOM 1857 C C . ALA A 1 242 ? -17.271 -9.018 14.736 1.00 68.62 242 ALA A C 1
ATOM 1859 O O . ALA A 1 242 ? -17.334 -7.791 14.820 1.00 68.62 242 ALA A O 1
ATOM 1860 N N . ILE A 1 243 ? -18.136 -9.835 15.344 1.00 55.03 243 ILE A N 1
ATOM 1861 C CA . ILE A 1 243 ? -19.289 -9.406 16.147 1.00 55.03 243 ILE A CA 1
ATOM 1862 C C . ILE A 1 243 ? -18.873 -8.254 17.069 1.00 55.03 243 ILE A C 1
ATOM 1864 O O . ILE A 1 243 ? -17.977 -8.414 17.897 1.00 55.03 243 ILE A O 1
ATOM 1868 N N . ARG A 1 244 ? -19.538 -7.097 16.933 1.00 48.22 244 ARG A N 1
ATOM 1869 C CA . ARG A 1 244 ? -19.486 -6.038 17.946 1.00 48.22 244 ARG A CA 1
ATOM 1870 C C . ARG A 1 244 ? -20.026 -6.657 19.228 1.00 48.22 244 ARG A C 1
ATOM 1872 O O . ARG A 1 244 ? -21.212 -6.978 19.294 1.00 48.22 244 ARG A O 1
ATOM 1879 N N . THR A 1 245 ? -19.172 -6.899 20.217 1.00 38.94 245 THR A N 1
ATOM 1880 C CA . THR A 1 245 ? -19.649 -7.278 21.547 1.00 38.94 245 THR A CA 1
ATOM 1881 C C . THR A 1 245 ? -20.641 -6.213 22.015 1.00 38.94 245 THR A C 1
ATOM 1883 O O . THR A 1 245 ? -20.495 -5.029 21.715 1.00 38.94 245 THR A O 1
ATOM 1886 N N . ALA A 1 246 ? -21.704 -6.652 22.685 1.00 37.09 246 ALA A N 1
ATOM 1887 C CA . ALA A 1 246 ? -22.943 -5.916 22.938 1.00 37.09 246 ALA A CA 1
ATOM 1888 C C . ALA A 1 246 ? -22.826 -4.599 23.751 1.00 37.09 246 ALA A C 1
ATOM 1890 O O . ALA A 1 246 ? -23.847 -4.062 24.174 1.00 37.09 246 ALA A O 1
ATOM 1891 N N . SER A 1 247 ? -21.631 -4.035 23.965 1.00 40.72 247 SER A N 1
ATOM 1892 C CA . SER A 1 247 ? -21.463 -2.747 24.652 1.00 40.72 247 SER A CA 1
ATOM 1893 C C . SER A 1 247 ? -21.908 -1.543 23.816 1.00 40.72 247 SER A C 1
ATOM 1895 O O . SER A 1 247 ? -22.248 -0.510 24.385 1.00 40.72 247 SER A O 1
ATOM 1897 N N . ASP A 1 248 ? -21.967 -1.667 22.485 1.00 42.59 248 ASP A N 1
ATOM 1898 C CA . ASP A 1 248 ? -22.429 -0.583 21.600 1.00 42.59 248 ASP A CA 1
ATOM 1899 C C . ASP A 1 248 ? -23.959 -0.396 21.634 1.00 42.59 248 ASP A C 1
ATOM 1901 O O . ASP A 1 248 ? -24.466 0.686 21.327 1.00 42.59 248 ASP A O 1
ATOM 1905 N N . ALA A 1 249 ? -24.710 -1.418 22.060 1.00 39.41 249 ALA A N 1
ATOM 1906 C CA . ALA A 1 249 ? -26.163 -1.323 22.205 1.00 39.41 249 ALA A CA 1
ATOM 1907 C C . ALA A 1 249 ? -26.575 -0.419 23.382 1.00 39.41 249 ALA A C 1
ATOM 1909 O O . ALA A 1 249 ? -27.686 0.103 23.390 1.00 39.41 249 ALA A O 1
ATOM 1910 N N . HIS A 1 250 ? -25.676 -0.168 24.344 1.00 39.62 250 HIS A N 1
ATOM 1911 C CA . HIS A 1 250 ? -25.998 0.641 25.520 1.00 39.62 250 HIS A CA 1
ATOM 1912 C C . HIS A 1 250 ? -25.757 2.152 25.339 1.00 39.62 250 HIS A C 1
ATOM 1914 O O . HIS A 1 250 ? -26.114 2.924 26.224 1.00 39.62 250 HIS A O 1
ATOM 1920 N N . GLN A 1 251 ? -25.190 2.590 24.204 1.00 42.78 251 GLN A N 1
ATOM 1921 C CA . GLN A 1 251 ? -24.949 4.016 23.907 1.00 42.78 251 GLN A CA 1
ATOM 1922 C C . GLN A 1 251 ? -25.866 4.602 22.822 1.00 42.78 251 GLN A C 1
ATOM 1924 O O . GLN A 1 251 ? -25.784 5.793 22.535 1.00 42.78 251 GLN A O 1
ATOM 1929 N N . THR A 1 252 ? -26.759 3.799 22.237 1.00 43.72 252 THR A N 1
ATOM 1930 C CA . THR A 1 252 ? -27.789 4.281 21.291 1.00 43.72 252 THR A CA 1
ATOM 1931 C C . THR A 1 252 ? -29.222 4.108 21.801 1.00 43.72 252 THR A C 1
ATOM 1933 O O . THR A 1 252 ? -30.170 4.473 21.107 1.00 43.72 252 THR A O 1
ATOM 1936 N N . GLY A 1 253 ? -29.394 3.628 23.036 1.00 36.38 253 GLY A N 1
ATOM 1937 C CA . GLY A 1 253 ? -30.667 3.692 23.746 1.00 36.38 253 GLY A CA 1
ATOM 1938 C C . GLY A 1 253 ? -30.882 5.092 24.311 1.00 36.38 253 GLY A C 1
ATOM 1939 O O . GLY A 1 253 ? -30.130 5.520 25.184 1.00 36.38 253 GLY A O 1
ATOM 1940 N N . ARG A 1 254 ? -31.881 5.791 23.767 1.00 37.81 254 ARG A N 1
ATOM 1941 C CA . ARG A 1 254 ? -32.571 6.889 24.455 1.00 37.81 254 ARG A CA 1
ATOM 1942 C C . ARG A 1 254 ? -33.021 6.470 25.850 1.00 37.81 254 ARG A C 1
ATOM 1944 O O . ARG A 1 254 ? -33.379 5.280 25.998 1.00 37.81 254 ARG A O 1
#

Nearest PDB structures (foldseek):
  8ieb-assembly1_B  TM=1.779E-01  e=8.077E+00  Homo sapiens

Foldseek 3Di:
DVVCVVCVVLVLNDVLLLLAPDDPVVLVVLLQVLLVVLLVLLVVLLVVCDVVQQKDFDADPVQPDPVNLVVLLVVLLVVLLVVLVVLLSVLLRNQLSSCVVPDDLPVSLQVSLLVQLLVLQQAFDDLPPPDPDPVSVVCRNVVSNVSVVVCVLQVFSSLLSSLLSNLLSLVCQAVSHSSSSSNSSSNNSSNLSSSVNGIDGDDDVRFRDQQANRRHRRRTGVSSNVSSNVVSVVCNVPTDHPDDDCPVVVVPDD

Sequence (254 aa):
MALPWFLQRIRLNSWEAAGFTAPRTEGWRQLGLGFLAGCAILAVLAVAETLTGMHHLAIPASKATAAYVAKTIVSGALSGLAVGLIEETFFRGLMQTGLRRSMAFWPSALLIATLYAALHFVKPEPLGDNPFDHAHAFSMLFGGFARLTEASVFADSLTTLFVAGVFFCMIRERTGSVVWAIGIHAGWVMSIKLFKYLTDPTLVDGAPSPWIAGGYDHVTGWLATLWLSAVAWIYWRVSSPAIRTASDAHQTGR

Solvent-accessible surface area (backbone atoms only — not comparable to full-atom values): 13109 Å² total; per-residue (Å²): 128,64,62,68,57,50,30,51,75,66,66,57,74,44,59,55,47,27,18,60,65,59,57,70,74,55,36,54,50,35,26,53,53,18,22,53,50,20,33,51,60,44,48,55,50,54,49,51,38,39,76,72,52,41,26,43,85,53,58,51,78,97,54,72,43,73,67,48,51,50,50,44,44,53,52,18,37,51,51,14,40,55,50,18,51,53,50,33,40,47,52,51,2,45,48,42,51,58,39,57,74,83,39,59,68,64,68,39,28,53,54,51,6,51,53,54,23,53,54,75,49,50,50,65,46,78,71,76,92,57,74,95,44,72,68,52,55,50,47,23,59,58,47,7,51,53,51,60,79,49,42,80,70,38,44,41,37,41,49,22,38,26,52,51,30,34,38,45,38,50,48,30,63,28,65,58,28,30,43,39,44,20,12,23,41,10,16,38,42,15,44,53,52,41,47,65,52,43,30,42,74,33,63,60,98,87,39,54,48,87,47,30,18,76,74,76,78,58,68,42,2,50,52,44,31,54,52,49,48,50,52,40,50,52,48,61,71,76,53,66,60,61,76,77,66,76,70,67,65,69,76,73,62,128

Radius of gyration: 20.21 Å; Cα contacts (8 Å, |Δi|>4): 337; chains: 1; bounding box: 57×45×56 Å

Secondary structure (DSSP, 8-state):
-HHHHHHHHTT--STTTTT--S-HHHHHHHHHHHHHHHHHHHHHHHHHHHHTTSEEE---GGG-SHHHHHHHHHHHHHHHHHHHHHHHIIIIIIIHHHHTTTS-HHHHHHHHHHHHHHHTT--PPP-TTS---HHHHHHHHHHTTGGGTTGGGGHHHHHHHHHHHHHHHHHHHHHS-SHHHHHHHHHHHHHHHHHHHHEEEPEETTEE-TTS-TTTTSS-SHHHHHHHHHHHHHHHHH-------GGGGGSS--

pLDDT: mean 89.98, std 12.91, range [36.38, 98.81]

Mean predicted aligned error: 6.64 Å